Protein AF-A0A3S0SSN0-F1 (afdb_monomer)

pLDDT: mean 80.73, std 15.25, range [37.81, 98.19]

Structure (mmCIF, N/CA/C/O backbone):
data_AF-A0A3S0SSN0-F1
#
_entry.id   AF-A0A3S0SSN0-F1
#
loop_
_atom_site.group_PDB
_atom_site.id
_atom_site.type_symbol
_atom_site.label_atom_id
_atom_site.label_alt_id
_atom_site.label_comp_id
_atom_site.label_asym_id
_atom_site.label_entity_id
_atom_site.label_seq_id
_atom_site.pdbx_PDB_ins_code
_atom_site.Cartn_x
_atom_site.Cartn_y
_atom_site.Cartn_z
_atom_site.occupancy
_atom_site.B_iso_or_equiv
_atom_site.auth_seq_id
_atom_site.auth_comp_id
_atom_site.auth_asym_id
_atom_site.auth_atom_id
_atom_site.pdbx_PDB_model_num
ATOM 1 N N . MET A 1 1 ? 40.095 -37.187 -6.806 1.00 51.09 1 MET A N 1
ATOM 2 C CA . MET A 1 1 ? 39.509 -36.591 -8.030 1.00 51.09 1 MET A CA 1
ATOM 3 C C . MET A 1 1 ? 38.030 -36.932 -8.057 1.00 51.09 1 MET A C 1
ATOM 5 O O . MET A 1 1 ? 37.710 -38.086 -7.816 1.00 51.09 1 MET A O 1
ATOM 9 N N . ARG A 1 2 ? 37.141 -35.955 -8.271 1.00 49.12 2 ARG A N 1
ATOM 10 C CA . ARG A 1 2 ? 35.692 -36.219 -8.352 1.00 49.12 2 ARG A CA 1
ATOM 11 C C . ARG A 1 2 ? 35.374 -37.011 -9.617 1.00 49.12 2 ARG A C 1
ATOM 13 O O . ARG A 1 2 ? 35.984 -36.745 -10.654 1.00 49.12 2 ARG A O 1
ATOM 20 N N . SER A 1 3 ? 34.437 -37.948 -9.535 1.00 66.69 3 SER A N 1
ATOM 21 C CA . SER A 1 3 ? 33.990 -38.739 -10.685 1.00 66.69 3 SER A CA 1
ATOM 22 C C . SER A 1 3 ? 33.319 -37.858 -11.748 1.00 66.69 3 SER A C 1
ATOM 24 O O . SER A 1 3 ? 32.834 -36.764 -11.455 1.00 66.69 3 SER A O 1
ATOM 26 N N . LYS A 1 4 ? 33.254 -38.338 -12.996 1.00 54.78 4 LYS A N 1
ATOM 27 C CA . LYS A 1 4 ? 32.629 -37.614 -14.120 1.00 54.78 4 LYS A CA 1
ATOM 28 C C . LYS A 1 4 ? 31.175 -37.209 -13.815 1.00 54.78 4 LYS A C 1
ATOM 30 O O . LYS A 1 4 ? 30.765 -36.104 -14.148 1.00 54.78 4 LYS A O 1
ATOM 35 N N . TYR A 1 5 ? 30.432 -38.055 -13.099 1.00 60.38 5 TYR A N 1
ATOM 36 C CA . TYR A 1 5 ? 29.053 -37.783 -12.674 1.00 60.38 5 TYR A CA 1
ATOM 37 C C . TYR A 1 5 ? 28.964 -36.693 -11.595 1.00 60.38 5 TYR A C 1
ATOM 39 O O . TYR A 1 5 ? 28.086 -35.834 -11.636 1.00 60.38 5 TYR A O 1
ATOM 47 N N . GLU A 1 6 ? 29.899 -36.681 -10.645 1.00 57.03 6 GLU A N 1
ATOM 48 C CA . GLU A 1 6 ? 29.975 -35.637 -9.617 1.00 57.03 6 GLU A CA 1
ATOM 49 C C . GLU A 1 6 ? 30.438 -34.294 -10.182 1.00 57.03 6 GLU A C 1
ATOM 51 O O . GLU A 1 6 ? 30.035 -33.249 -9.675 1.00 57.03 6 GLU A O 1
ATOM 56 N N . GLN A 1 7 ? 31.261 -34.303 -11.234 1.00 47.00 7 GLN A N 1
ATOM 57 C CA . GLN A 1 7 ? 31.642 -33.093 -11.962 1.00 47.00 7 GLN A CA 1
ATOM 58 C C . GLN A 1 7 ? 30.443 -32.500 -12.707 1.00 47.00 7 GLN A C 1
ATOM 60 O O . GLN A 1 7 ? 30.202 -31.306 -12.571 1.00 47.00 7 GLN A O 1
ATOM 65 N N . ILE A 1 8 ? 29.643 -33.324 -13.394 1.00 53.62 8 ILE A N 1
ATOM 66 C CA . ILE A 1 8 ? 28.412 -32.887 -14.080 1.00 53.62 8 ILE A CA 1
ATOM 67 C C . ILE A 1 8 ? 27.421 -32.285 -13.079 1.00 53.62 8 ILE A C 1
ATOM 69 O O . ILE A 1 8 ? 26.986 -31.153 -13.252 1.00 53.62 8 ILE A O 1
ATOM 73 N N . LYS A 1 9 ? 27.161 -32.967 -11.958 1.00 55.94 9 LYS A N 1
ATOM 74 C CA . LYS A 1 9 ? 26.247 -32.469 -10.916 1.00 55.94 9 LYS A CA 1
ATOM 75 C C . LYS A 1 9 ? 26.764 -31.198 -10.230 1.00 55.94 9 LYS A C 1
ATOM 77 O O . LYS A 1 9 ? 25.982 -30.362 -9.781 1.00 55.94 9 LYS A O 1
ATOM 82 N N . TYR A 1 10 ? 28.086 -31.046 -10.119 1.00 51.66 10 TYR A N 1
ATOM 83 C CA . TYR A 1 10 ? 28.714 -29.823 -9.618 1.00 51.66 10 TYR A CA 1
ATOM 84 C C . TYR A 1 10 ? 28.554 -28.677 -10.624 1.00 51.66 10 TYR A C 1
ATOM 86 O O . TYR A 1 10 ? 28.157 -27.591 -10.215 1.00 51.66 10 TYR A O 1
ATOM 94 N N . ILE A 1 11 ? 28.771 -28.925 -11.918 1.00 53.22 11 ILE A N 1
ATOM 95 C CA . ILE A 1 11 ? 28.578 -27.952 -13.003 1.00 53.22 11 ILE A CA 1
ATOM 96 C C . ILE A 1 11 ? 27.105 -27.530 -13.108 1.00 53.22 11 ILE A C 1
ATOM 98 O O . ILE A 1 11 ? 26.834 -26.337 -13.110 1.00 53.22 11 ILE A O 1
ATOM 102 N N . GLU A 1 12 ? 26.144 -28.456 -13.070 1.00 52.00 12 GLU A N 1
ATOM 103 C CA . GLU A 1 12 ? 24.701 -28.150 -13.062 1.00 52.00 12 GLU A CA 1
ATOM 104 C C . GLU A 1 12 ? 24.288 -27.309 -11.843 1.00 52.00 12 GLU A C 1
ATOM 106 O O . GLU A 1 12 ? 23.517 -26.352 -11.954 1.00 52.00 12 GLU A O 1
ATOM 111 N N . LYS A 1 13 ? 24.860 -27.607 -10.668 1.00 46.56 13 LYS A N 1
ATOM 112 C CA . LYS A 1 13 ? 24.632 -26.836 -9.437 1.00 46.56 13 LYS A CA 1
ATOM 113 C C . LYS A 1 13 ? 25.155 -25.397 -9.536 1.00 46.56 13 LYS A C 1
ATOM 115 O O . LYS A 1 13 ? 24.614 -24.528 -8.852 1.00 46.56 13 LYS A O 1
ATOM 120 N N . TRP A 1 14 ? 26.179 -25.145 -10.355 1.00 44.59 14 TRP A N 1
ATOM 121 C CA . TRP A 1 14 ? 26.690 -23.803 -10.651 1.00 44.59 14 TRP A CA 1
ATOM 122 C C . TRP A 1 14 ? 25.960 -23.139 -11.827 1.00 44.59 14 TRP A C 1
ATOM 124 O O . TRP A 1 14 ? 25.679 -21.948 -11.734 1.00 44.59 14 TRP A O 1
ATOM 134 N N . ASN A 1 15 ? 25.543 -23.886 -12.854 1.00 43.69 15 ASN A N 1
ATOM 135 C CA . ASN A 1 15 ? 24.760 -23.364 -13.983 1.00 43.69 15 ASN A CA 1
ATOM 136 C C . ASN A 1 15 ? 23.396 -22.815 -13.550 1.00 43.69 15 ASN A C 1
ATOM 138 O O . ASN A 1 15 ? 22.955 -21.803 -14.082 1.00 43.69 15 ASN A O 1
ATOM 142 N N . MET A 1 16 ? 22.761 -23.388 -12.523 1.00 41.12 16 MET A N 1
ATOM 143 C CA . MET A 1 16 ? 21.536 -22.799 -11.959 1.00 41.12 16 MET A CA 1
ATOM 144 C C . MET A 1 16 ? 21.785 -21.646 -10.970 1.00 41.12 16 MET A C 1
ATOM 146 O O . MET A 1 16 ? 20.833 -21.004 -10.528 1.00 41.12 16 MET A O 1
ATOM 150 N N . LYS A 1 17 ? 23.039 -21.394 -10.567 1.00 37.81 17 LYS A N 1
ATOM 151 C CA . LYS A 1 17 ? 23.399 -20.401 -9.535 1.00 37.81 17 LYS A CA 1
ATOM 152 C C . LYS A 1 17 ? 24.222 -19.220 -10.031 1.00 37.81 17 LYS A C 1
ATOM 154 O O . LYS A 1 17 ? 24.473 -18.312 -9.235 1.00 37.81 17 LYS A O 1
ATOM 159 N N . ILE A 1 18 ? 24.591 -19.169 -11.308 1.00 39.41 18 ILE A N 1
ATOM 160 C CA . ILE A 1 18 ? 25.053 -17.917 -11.900 1.00 39.41 18 ILE A CA 1
ATOM 161 C C . ILE A 1 18 ? 23.813 -17.038 -12.072 1.00 39.41 18 ILE A C 1
ATOM 163 O O . ILE A 1 18 ? 23.126 -17.056 -13.086 1.00 39.41 18 ILE A O 1
ATOM 167 N N . ILE A 1 19 ? 23.516 -16.271 -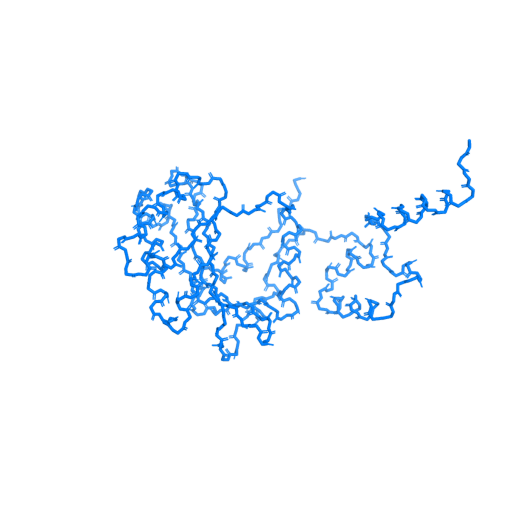11.022 1.00 40.56 19 ILE A N 1
ATOM 168 C CA . ILE A 1 19 ? 22.800 -15.009 -11.153 1.00 40.56 19 ILE A CA 1
ATOM 169 C C . ILE A 1 19 ? 23.730 -14.128 -11.966 1.00 40.56 19 ILE A C 1
ATOM 171 O O . ILE A 1 19 ? 24.740 -13.606 -11.493 1.00 40.56 19 ILE A O 1
ATOM 175 N N . ILE A 1 20 ? 23.409 -14.086 -13.240 1.00 42.94 20 ILE A N 1
ATOM 176 C CA . ILE A 1 20 ? 24.126 -13.365 -14.249 1.00 42.94 20 ILE A CA 1
ATOM 177 C C . ILE A 1 20 ? 24.064 -11.866 -13.931 1.00 42.94 20 ILE A C 1
ATOM 179 O O . ILE A 1 20 ? 22.996 -11.261 -13.947 1.00 42.94 20 ILE A O 1
ATOM 183 N N . HIS A 1 21 ? 25.217 -11.264 -13.649 1.00 38.44 21 HIS A N 1
ATOM 184 C CA . HIS A 1 21 ? 25.330 -9.815 -13.481 1.00 38.44 21 HIS A CA 1
ATOM 185 C C . HIS A 1 21 ? 25.702 -9.089 -14.792 1.00 38.44 21 HIS A C 1
ATOM 187 O O . HIS A 1 21 ? 25.691 -7.867 -14.791 1.00 38.44 21 HIS A O 1
ATOM 193 N N . TYR A 1 22 ? 25.990 -9.802 -15.901 1.00 43.16 22 TYR A N 1
ATOM 194 C CA . TYR A 1 22 ? 26.410 -9.194 -17.187 1.00 43.16 22 TYR A CA 1
ATOM 195 C C . TYR A 1 22 ? 26.115 -9.987 -18.488 1.00 43.16 22 TYR A C 1
ATOM 197 O O . TYR A 1 22 ? 26.419 -9.500 -19.571 1.00 43.16 22 TYR A O 1
ATOM 205 N N . SER A 1 23 ? 25.532 -11.186 -18.444 1.00 53.78 23 SER A N 1
ATOM 206 C CA . SER A 1 23 ? 25.041 -11.917 -19.627 1.00 53.78 23 SER A CA 1
ATOM 207 C C . SER A 1 23 ? 23.522 -11.756 -19.818 1.00 53.78 23 SER A C 1
ATOM 209 O O . SER A 1 23 ? 22.714 -11.793 -18.895 1.00 53.78 23 SER A O 1
ATOM 211 N N . SER A 1 24 ? 23.101 -11.538 -21.056 1.00 65.25 24 SER A N 1
ATOM 212 C CA . SER A 1 24 ? 21.678 -11.483 -21.387 1.00 65.25 24 SER A CA 1
ATOM 213 C C . SER A 1 24 ? 21.050 -12.875 -21.270 1.00 65.25 24 SER A C 1
ATOM 215 O O . SER A 1 24 ? 21.682 -13.863 -21.650 1.00 65.25 24 SER A O 1
ATOM 217 N N . TRP A 1 25 ? 19.781 -12.967 -20.850 1.00 73.06 25 TRP A N 1
ATOM 218 C CA . TRP A 1 25 ? 18.993 -14.203 -20.985 1.00 73.06 25 TRP A CA 1
ATOM 219 C C . TRP A 1 25 ? 18.959 -14.703 -22.439 1.00 73.06 25 TRP A C 1
ATOM 221 O O . TRP A 1 25 ? 18.812 -15.897 -22.673 1.00 73.06 25 TRP A O 1
ATOM 231 N N . ARG A 1 26 ? 19.175 -13.807 -23.413 1.00 72.38 26 ARG A N 1
ATOM 232 C CA . ARG A 1 26 ? 19.270 -14.106 -24.850 1.00 72.38 26 ARG A CA 1
ATOM 233 C C . ARG A 1 26 ? 20.472 -14.980 -25.210 1.00 72.38 26 ARG A C 1
ATOM 235 O O . ARG A 1 26 ? 20.498 -15.541 -26.296 1.00 72.38 26 ARG A O 1
ATOM 242 N N . LEU A 1 27 ? 21.456 -15.097 -24.317 1.00 74.19 27 LEU A N 1
ATOM 243 C CA . LEU A 1 27 ? 22.596 -16.003 -24.472 1.00 74.19 27 LEU A CA 1
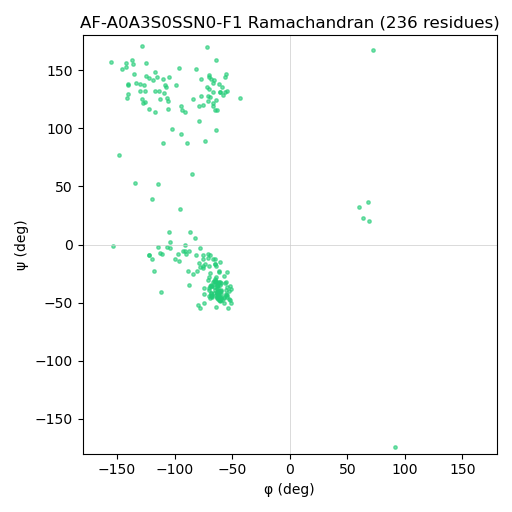ATOM 244 C C . LEU A 1 27 ? 22.308 -17.409 -23.921 1.00 74.19 27 LEU A C 1
ATOM 246 O O . LEU A 1 27 ? 23.141 -18.300 -24.068 1.00 74.19 27 LEU A O 1
ATOM 250 N N . ASN A 1 28 ? 21.154 -17.618 -23.278 1.00 77.00 28 ASN A N 1
ATOM 251 C CA . ASN A 1 28 ? 20.749 -18.914 -22.753 1.00 77.00 28 ASN A CA 1
ATOM 252 C C . ASN A 1 28 ? 19.865 -19.660 -23.767 1.00 77.00 28 ASN A C 1
ATOM 254 O O . ASN A 1 28 ? 18.649 -19.477 -23.797 1.00 77.00 28 ASN A O 1
ATOM 258 N N . TYR A 1 29 ? 20.480 -20.532 -24.568 1.00 74.81 29 TYR A N 1
ATOM 259 C CA . TYR A 1 29 ? 19.783 -21.368 -25.557 1.00 74.81 29 TYR A CA 1
ATOM 260 C C . TYR A 1 29 ? 18.934 -22.492 -24.941 1.00 74.81 29 TYR A C 1
ATOM 262 O O . TYR A 1 29 ? 18.149 -23.117 -25.646 1.00 74.81 29 TYR A O 1
ATOM 270 N N . GLU A 1 30 ? 19.079 -22.753 -23.641 1.00 82.38 30 GLU A N 1
ATOM 271 C CA . GLU A 1 30 ? 18.320 -23.779 -22.916 1.00 82.38 30 GLU A CA 1
ATOM 272 C C . GLU A 1 30 ? 17.029 -23.216 -22.298 1.00 82.38 30 GLU A C 1
ATOM 274 O O . GLU A 1 30 ? 16.279 -23.945 -21.645 1.00 82.38 30 GLU A O 1
ATOM 279 N N . LEU A 1 31 ? 16.757 -21.916 -22.469 1.00 79.25 31 LEU A N 1
ATOM 280 C CA . LEU A 1 31 ? 15.576 -21.284 -21.894 1.00 79.25 31 LEU A CA 1
ATOM 281 C C . LEU A 1 31 ? 14.298 -21.785 -22.601 1.00 79.25 31 LEU A C 1
ATOM 283 O O . LEU A 1 31 ? 14.194 -21.668 -23.824 1.00 79.25 31 LEU A O 1
ATOM 287 N N . PRO A 1 32 ? 13.291 -22.282 -21.861 1.00 84.94 32 PRO A N 1
ATOM 288 C CA . PRO A 1 32 ? 12.008 -22.666 -22.444 1.00 84.94 32 PRO A CA 1
ATOM 289 C C . PRO A 1 32 ? 11.334 -21.516 -23.213 1.00 84.94 32 PRO A C 1
ATOM 291 O O . PRO A 1 32 ? 11.395 -20.354 -22.801 1.00 84.94 32 PRO A O 1
ATOM 294 N N . GLN A 1 33 ? 10.655 -21.828 -24.323 1.00 83.06 33 GLN A N 1
ATOM 295 C CA . GLN A 1 33 ? 10.064 -20.818 -25.213 1.00 83.06 33 GLN A CA 1
ATOM 296 C C . GLN A 1 33 ? 9.000 -19.945 -24.522 1.00 83.06 33 GLN A C 1
ATOM 298 O O . GLN A 1 33 ? 8.870 -18.761 -24.828 1.00 83.06 33 GLN A O 1
ATOM 303 N N . ASP A 1 34 ? 8.252 -20.494 -23.565 1.00 82.62 34 ASP A N 1
ATOM 304 C CA . ASP A 1 34 ? 7.300 -19.740 -22.745 1.00 82.62 34 ASP A CA 1
ATOM 305 C C . ASP A 1 34 ? 8.007 -18.669 -21.901 1.00 82.62 34 ASP A C 1
ATOM 307 O O . ASP A 1 34 ? 7.532 -17.535 -21.819 1.00 82.62 34 ASP A O 1
ATOM 311 N N . LYS A 1 35 ? 9.185 -18.989 -21.351 1.00 78.88 35 LYS A N 1
ATOM 312 C CA . LYS A 1 35 ? 10.019 -18.041 -20.602 1.00 78.88 35 LYS A CA 1
ATOM 313 C C . LYS A 1 35 ? 10.628 -16.979 -21.506 1.00 78.88 35 LYS A C 1
ATOM 315 O O . LYS A 1 35 ? 10.679 -15.817 -21.110 1.00 78.88 35 LYS A O 1
ATOM 320 N N . VAL A 1 36 ? 11.023 -17.342 -22.726 1.00 80.62 36 VAL A N 1
ATOM 321 C CA . VAL A 1 36 ? 11.469 -16.377 -23.746 1.00 80.62 36 VAL A CA 1
ATOM 322 C C . VAL A 1 36 ? 10.351 -15.384 -24.072 1.00 80.62 36 VAL A C 1
ATOM 324 O O . VAL A 1 36 ? 10.567 -14.173 -24.039 1.00 80.62 36 VAL A O 1
ATOM 327 N N . ASN A 1 37 ? 9.135 -15.875 -24.317 1.00 82.44 37 ASN A N 1
ATOM 328 C CA . ASN A 1 37 ? 7.978 -15.030 -24.619 1.00 82.44 37 ASN A CA 1
ATOM 329 C C . ASN A 1 37 ? 7.615 -14.109 -23.440 1.00 82.44 37 ASN A C 1
ATOM 331 O O . ASN A 1 37 ? 7.274 -12.943 -23.647 1.00 82.44 37 ASN A O 1
ATOM 335 N N . GLU A 1 38 ? 7.718 -14.610 -22.205 1.00 78.56 38 GLU A N 1
ATOM 336 C CA . GLU A 1 38 ? 7.526 -13.819 -20.986 1.00 78.56 38 GLU A CA 1
ATOM 337 C C . GLU A 1 38 ? 8.538 -12.666 -20.900 1.00 78.56 38 GLU A C 1
ATOM 339 O O . GLU A 1 38 ? 8.139 -11.520 -20.689 1.00 78.56 38 GLU A O 1
ATOM 344 N N . GLN A 1 39 ? 9.828 -12.936 -21.133 1.00 76.44 39 GLN A N 1
ATOM 345 C CA . GLN A 1 39 ? 10.862 -11.897 -21.130 1.00 76.44 39 GLN A CA 1
ATOM 346 C C . GLN A 1 39 ? 10.628 -10.854 -22.226 1.00 76.44 39 GLN A C 1
ATOM 348 O O . GLN A 1 39 ? 10.649 -9.661 -21.937 1.00 76.44 39 GLN A O 1
ATOM 353 N N . LEU A 1 40 ? 10.333 -11.275 -23.459 1.00 82.56 40 LEU A N 1
ATOM 354 C CA . LEU A 1 40 ? 10.052 -10.357 -24.570 1.00 82.56 40 LEU A CA 1
ATOM 355 C C . LEU A 1 40 ? 8.856 -9.442 -24.282 1.00 82.56 40 LEU A C 1
ATOM 357 O O . LEU A 1 40 ? 8.900 -8.249 -24.581 1.00 82.56 40 LEU A O 1
ATOM 361 N N . ARG A 1 41 ? 7.802 -9.971 -23.653 1.00 78.81 41 ARG A N 1
ATOM 362 C CA . ARG A 1 41 ? 6.659 -9.162 -23.217 1.00 78.81 41 ARG A CA 1
ATOM 363 C C . ARG A 1 41 ? 7.063 -8.148 -22.145 1.00 78.81 41 ARG A C 1
ATOM 365 O O . ARG A 1 41 ? 6.640 -6.999 -22.215 1.00 78.81 41 ARG A O 1
ATOM 372 N N . LEU A 1 42 ? 7.872 -8.548 -21.162 1.00 71.62 42 LEU A N 1
ATOM 373 C CA . LEU A 1 42 ? 8.373 -7.634 -20.129 1.00 71.62 42 LEU A CA 1
ATOM 374 C C . LEU A 1 42 ? 9.266 -6.534 -20.718 1.00 71.62 42 LEU A C 1
ATOM 376 O O . LEU A 1 42 ? 9.202 -5.401 -20.249 1.00 71.62 42 LEU A O 1
ATOM 380 N N . GLU A 1 43 ? 10.047 -6.836 -21.760 1.00 76.56 43 GLU A N 1
ATOM 381 C CA . GLU A 1 43 ? 10.848 -5.828 -22.464 1.00 76.56 43 GLU A CA 1
ATOM 382 C C . GLU A 1 43 ? 9.978 -4.749 -23.119 1.00 76.56 43 GLU A C 1
ATOM 384 O O . GLU A 1 43 ? 10.293 -3.565 -23.024 1.00 76.56 43 GLU A O 1
ATOM 389 N N . GLN A 1 44 ? 8.869 -5.147 -23.751 1.00 76.62 44 GLN A N 1
ATOM 390 C CA . GLN A 1 44 ? 7.926 -4.211 -24.375 1.00 76.62 44 GLN A CA 1
ATOM 391 C C . GLN A 1 44 ? 7.234 -3.307 -23.351 1.00 76.62 44 GLN A C 1
ATOM 393 O O . GLN A 1 44 ? 6.916 -2.161 -23.657 1.00 76.62 44 GLN A O 1
ATOM 398 N N . LEU A 1 45 ? 6.993 -3.823 -22.145 1.00 69.75 45 LEU A N 1
ATOM 399 C CA . LEU A 1 45 ? 6.320 -3.083 -21.081 1.00 69.75 45 LEU A CA 1
ATOM 400 C C . LEU A 1 45 ? 7.254 -2.114 -20.340 1.00 69.75 45 LEU A C 1
ATOM 402 O O . LEU A 1 45 ? 6.776 -1.166 -19.724 1.00 69.75 45 LEU A O 1
ATOM 406 N N . ASP A 1 46 ? 8.568 -2.348 -20.368 1.00 70.62 46 ASP A N 1
ATOM 407 C CA . ASP A 1 46 ? 9.541 -1.544 -19.630 1.00 70.62 46 ASP A CA 1
ATOM 408 C C . ASP A 1 46 ? 10.889 -1.470 -20.353 1.00 70.62 46 ASP A C 1
ATOM 410 O O . ASP A 1 46 ? 11.861 -2.141 -19.993 1.00 70.62 46 ASP A O 1
ATOM 414 N N . ILE A 1 47 ? 10.951 -0.638 -21.392 1.00 72.50 47 ILE A N 1
ATOM 415 C CA . ILE A 1 47 ? 12.123 -0.556 -22.270 1.00 72.50 47 ILE A CA 1
ATOM 416 C C . ILE A 1 47 ? 13.406 -0.152 -21.527 1.00 72.50 47 ILE A C 1
ATOM 418 O O . ILE A 1 47 ? 14.478 -0.676 -21.813 1.00 72.50 47 ILE A O 1
ATOM 422 N N . GLU A 1 48 ? 13.320 0.712 -20.513 1.00 71.06 48 GLU A N 1
ATOM 423 C CA . GLU A 1 48 ? 14.492 1.111 -19.720 1.00 71.06 48 GLU A CA 1
ATOM 424 C C . GLU A 1 48 ? 15.014 -0.039 -18.856 1.00 71.06 48 GLU A C 1
ATOM 426 O O . GLU A 1 48 ? 16.225 -0.228 -18.720 1.00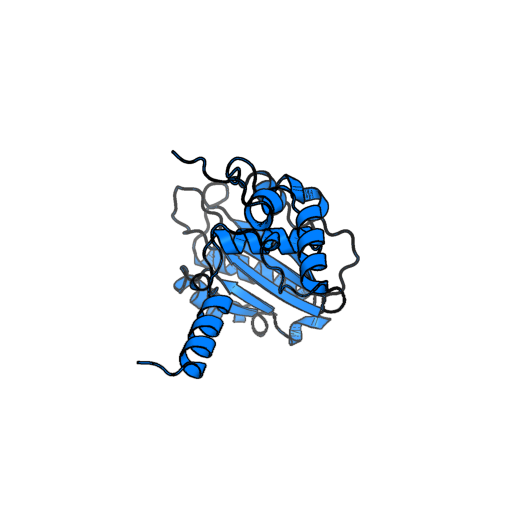 71.06 48 GLU A O 1
ATOM 431 N N . ARG A 1 49 ? 14.118 -0.877 -18.327 1.00 70.06 49 ARG A N 1
ATOM 432 C CA . ARG A 1 49 ? 14.520 -2.120 -17.666 1.00 70.06 49 ARG A CA 1
ATOM 433 C C . ARG A 1 49 ? 15.097 -3.117 -18.669 1.00 70.06 49 ARG A C 1
ATOM 435 O O . ARG A 1 49 ? 16.109 -3.745 -18.357 1.00 70.06 49 ARG A O 1
ATOM 442 N N . ALA A 1 50 ? 14.490 -3.249 -19.850 1.00 71.62 50 ALA A N 1
ATOM 443 C CA . ALA A 1 50 ? 14.963 -4.120 -20.925 1.00 71.62 50 ALA A CA 1
ATOM 444 C C . ALA A 1 50 ? 16.413 -3.801 -21.297 1.00 71.62 50 ALA A C 1
ATOM 446 O O . ALA A 1 50 ? 17.235 -4.709 -21.394 1.00 71.62 50 ALA A O 1
ATOM 447 N N . ARG A 1 51 ? 16.757 -2.511 -21.405 1.00 72.50 51 ARG A N 1
ATOM 448 C CA . ARG A 1 51 ? 18.129 -2.062 -21.679 1.00 72.50 51 ARG A CA 1
ATOM 449 C C . ARG A 1 51 ? 19.134 -2.676 -20.709 1.00 72.50 51 ARG A C 1
ATOM 451 O O . ARG A 1 51 ? 20.127 -3.234 -21.160 1.00 72.50 51 ARG A O 1
ATOM 458 N N . VAL A 1 52 ? 18.852 -2.640 -19.408 1.00 68.88 52 VAL A N 1
ATOM 459 C CA . VAL A 1 52 ? 19.772 -3.136 -18.369 1.00 68.88 52 VAL A CA 1
ATOM 460 C C . VAL A 1 52 ? 19.749 -4.653 -18.252 1.00 68.88 52 VAL A C 1
ATOM 462 O O . VAL A 1 52 ? 20.784 -5.308 -18.327 1.00 68.88 52 VAL A O 1
ATOM 465 N N . TRP A 1 53 ? 18.561 -5.215 -18.048 1.00 68.69 53 TRP A N 1
ATOM 466 C CA . TRP A 1 53 ? 18.392 -6.604 -17.622 1.00 68.69 53 TRP A CA 1
ATOM 467 C C . TRP A 1 53 ? 18.326 -7.588 -18.787 1.00 68.69 53 TRP A C 1
ATOM 469 O O . TRP A 1 53 ? 18.622 -8.769 -18.611 1.00 68.69 53 TRP A O 1
ATOM 479 N N . SER A 1 54 ? 17.955 -7.104 -19.970 1.00 69.69 54 SER A N 1
ATOM 480 C CA . SER A 1 54 ? 17.786 -7.938 -21.154 1.00 69.69 54 SER A CA 1
ATOM 481 C C . SER A 1 54 ? 18.839 -7.665 -22.217 1.00 69.69 54 SER A C 1
ATOM 483 O O . SER A 1 54 ? 19.335 -8.609 -22.818 1.00 69.69 54 SER A O 1
ATOM 485 N N . TRP A 1 55 ? 19.211 -6.412 -22.469 1.00 72.94 55 TRP A N 1
ATOM 486 C CA . TRP A 1 55 ? 20.170 -6.064 -23.525 1.00 72.94 55 TRP A CA 1
ATOM 487 C C . TRP A 1 55 ? 21.598 -5.875 -22.999 1.00 72.94 55 TRP A C 1
ATOM 489 O O . TRP A 1 55 ? 22.523 -5.763 -23.797 1.00 72.94 55 TRP A O 1
ATOM 499 N N . GLY A 1 56 ? 21.793 -5.879 -21.674 1.00 64.31 56 GLY A N 1
ATOM 500 C CA . GLY A 1 56 ? 23.110 -5.739 -21.045 1.00 64.31 56 GLY A CA 1
ATOM 501 C C . GLY A 1 56 ? 23.733 -4.350 -21.218 1.00 64.31 56 GLY A C 1
ATOM 502 O O . GLY A 1 56 ? 24.948 -4.200 -21.113 1.00 64.31 56 GLY A O 1
ATOM 503 N N . LEU A 1 57 ? 22.917 -3.335 -21.509 1.00 69.25 57 LEU A N 1
ATOM 504 C CA . LEU A 1 57 ? 23.350 -1.950 -21.648 1.00 69.25 57 LEU A CA 1
ATOM 505 C C . LEU A 1 57 ? 23.473 -1.281 -20.271 1.00 69.25 57 LEU A C 1
ATOM 507 O O . LEU A 1 57 ? 22.733 -1.624 -19.344 1.00 69.25 57 LEU A O 1
ATOM 511 N N . PRO A 1 58 ? 24.367 -0.287 -20.119 1.00 60.47 58 PRO A N 1
ATOM 512 C CA . PRO A 1 58 ? 24.420 0.510 -18.902 1.00 60.47 58 PRO A CA 1
ATOM 513 C C . PRO A 1 58 ? 23.066 1.186 -18.664 1.00 60.47 58 PRO A C 1
ATOM 515 O O . PRO A 1 58 ? 22.503 1.828 -19.552 1.00 60.47 58 PRO A O 1
ATOM 518 N N . GLY A 1 59 ? 22.534 1.015 -17.455 1.00 58.59 59 GLY A N 1
ATOM 519 C CA . GLY A 1 59 ? 21.291 1.659 -17.051 1.00 58.59 59 GLY A CA 1
ATOM 520 C C . GLY A 1 59 ? 21.487 3.145 -16.838 1.00 58.59 59 GLY A C 1
ATOM 521 O O . GLY A 1 59 ? 22.448 3.548 -16.184 1.00 58.59 59 GLY A O 1
ATOM 522 N N . ASN A 1 60 ? 20.554 3.946 -17.345 1.00 56.56 60 ASN A N 1
ATOM 523 C CA . ASN A 1 60 ? 20.477 5.342 -16.954 1.00 56.56 60 ASN A CA 1
ATOM 524 C C . ASN A 1 60 ? 19.791 5.400 -15.582 1.00 56.56 60 ASN A C 1
ATOM 526 O O . ASN A 1 60 ? 18.602 5.114 -15.465 1.00 56.56 60 ASN A O 1
ATOM 530 N N . THR A 1 61 ? 20.557 5.669 -14.526 1.00 58.00 61 THR A N 1
ATOM 531 C CA . THR A 1 61 ? 20.046 5.764 -13.148 1.00 58.00 61 THR A CA 1
ATOM 532 C C . THR A 1 61 ? 19.732 7.205 -12.761 1.00 58.00 61 THR A C 1
ATOM 534 O O . THR A 1 61 ? 19.897 7.549 -11.602 1.00 58.00 61 THR A O 1
ATOM 537 N N . SER A 1 62 ? 19.346 8.054 -13.714 1.00 59.28 62 SER A N 1
ATOM 538 C CA . SER A 1 62 ? 18.991 9.455 -13.470 1.00 59.28 62 SER A CA 1
ATOM 539 C C . SER A 1 62 ? 17.529 9.717 -13.832 1.00 59.28 62 SER A C 1
ATOM 541 O O . SER A 1 62 ? 16.960 9.077 -14.722 1.00 59.28 62 SER A O 1
ATOM 543 N N . GLY A 1 63 ? 16.908 10.654 -13.115 1.00 68.81 63 GLY A N 1
ATOM 544 C CA . GLY A 1 63 ? 15.523 11.077 -13.337 1.00 68.81 63 GLY A CA 1
ATOM 545 C C . GLY A 1 63 ? 14.464 10.314 -12.530 1.00 68.81 63 GLY A C 1
ATOM 546 O O . GLY A 1 63 ? 14.765 9.515 -11.639 1.00 68.81 63 GLY A O 1
ATOM 547 N N . SER A 1 64 ? 13.192 10.614 -12.826 1.00 75.69 64 SER A N 1
ATOM 548 C CA . SER A 1 64 ? 12.035 10.090 -12.085 1.00 75.69 64 SER A CA 1
ATOM 549 C C . SER A 1 64 ? 11.858 8.584 -12.262 1.00 75.69 64 SER A C 1
ATOM 551 O O . SER A 1 64 ? 11.863 8.062 -13.379 1.00 75.69 64 SER A O 1
ATOM 553 N N . ILE A 1 65 ? 11.674 7.891 -11.138 1.00 79.94 65 ILE A N 1
ATOM 554 C CA . ILE A 1 65 ? 11.503 6.438 -11.087 1.00 79.94 65 ILE A CA 1
ATOM 555 C C . ILE A 1 65 ? 10.107 6.051 -11.578 1.00 79.94 65 ILE A C 1
ATOM 557 O O . ILE A 1 65 ? 9.973 5.081 -12.327 1.00 79.94 65 ILE A O 1
ATOM 561 N N . PHE A 1 66 ? 9.074 6.795 -11.163 1.00 84.44 66 PHE A N 1
ATOM 562 C CA . PHE A 1 66 ? 7.682 6.390 -11.361 1.00 84.44 66 PHE A CA 1
ATOM 563 C C . PHE A 1 66 ? 6.822 7.344 -12.196 1.00 84.44 66 PHE A C 1
ATOM 565 O O . PHE A 1 66 ? 5.755 6.914 -12.633 1.00 84.44 66 PHE A O 1
ATOM 572 N N . ALA A 1 67 ? 7.265 8.575 -12.490 1.00 82.69 67 ALA A N 1
ATOM 573 C CA . ALA A 1 67 ? 6.439 9.566 -13.197 1.00 82.69 67 ALA A CA 1
ATOM 574 C C . ALA A 1 67 ? 5.851 9.042 -14.517 1.00 82.69 67 ALA A C 1
ATOM 576 O O . ALA A 1 67 ? 4.682 9.268 -14.812 1.00 82.69 67 ALA A O 1
ATOM 577 N N . ARG A 1 68 ? 6.631 8.271 -15.286 1.00 81.75 68 ARG A N 1
ATOM 578 C CA . ARG A 1 68 ? 6.183 7.693 -16.566 1.00 81.75 68 ARG A CA 1
ATOM 579 C C . ARG A 1 68 ? 5.075 6.644 -16.441 1.00 81.75 68 ARG A C 1
ATOM 581 O O . ARG A 1 68 ? 4.502 6.261 -17.454 1.00 81.75 68 ARG A O 1
ATOM 588 N N . TYR A 1 69 ? 4.797 6.155 -15.232 1.00 84.50 69 TYR A N 1
ATOM 589 C CA . TYR A 1 69 ? 3.784 5.133 -14.991 1.00 84.50 69 TYR A CA 1
ATOM 590 C C . TYR A 1 69 ? 2.510 5.680 -14.322 1.00 84.50 69 TYR A C 1
ATOM 592 O O . TYR A 1 69 ? 1.568 4.916 -14.134 1.00 84.50 69 TYR A O 1
ATOM 600 N N . ILE A 1 70 ? 2.441 6.974 -13.980 1.00 86.44 70 ILE A N 1
ATOM 601 C CA . ILE A 1 70 ? 1.327 7.562 -13.207 1.00 86.44 70 ILE A CA 1
ATOM 602 C C . ILE A 1 70 ? -0.041 7.286 -13.839 1.00 86.44 70 ILE A C 1
ATOM 604 O O . ILE A 1 70 ? -0.975 6.888 -13.136 1.00 86.44 70 ILE A O 1
ATOM 608 N N . ASP A 1 71 ? -0.145 7.431 -15.160 1.00 85.00 71 ASP A N 1
ATOM 609 C CA . ASP A 1 71 ? -1.400 7.207 -15.879 1.00 85.00 71 ASP A CA 1
ATOM 610 C C . ASP A 1 71 ? -1.797 5.728 -15.863 1.00 85.00 71 ASP A C 1
ATOM 612 O O . ASP A 1 71 ? -2.943 5.388 -15.569 1.00 85.00 71 ASP A O 1
ATOM 616 N N . ILE A 1 72 ? -0.840 4.818 -16.086 1.00 85.44 72 ILE A N 1
ATOM 617 C CA . ILE A 1 72 ? -1.119 3.375 -16.058 1.00 85.44 72 ILE A CA 1
ATOM 618 C C . ILE A 1 72 ? -1.334 2.849 -14.638 1.00 85.44 72 ILE A C 1
ATOM 620 O O . ILE A 1 72 ? -1.876 1.762 -14.470 1.00 85.44 72 ILE A O 1
ATOM 624 N N . MET A 1 73 ? -0.935 3.585 -13.606 1.00 88.88 73 MET A N 1
ATOM 625 C CA . MET A 1 73 ? -1.187 3.235 -12.211 1.00 88.88 73 MET A CA 1
ATOM 626 C C . MET A 1 73 ? -2.625 3.557 -11.779 1.00 88.88 73 MET A C 1
ATOM 628 O O . MET A 1 73 ? -3.087 2.968 -10.804 1.00 88.88 73 MET A O 1
ATOM 632 N N . GLN A 1 74 ? -3.357 4.424 -12.488 1.00 92.69 74 GLN A N 1
ATOM 633 C CA . GLN A 1 74 ? -4.747 4.746 -12.151 1.00 92.69 74 GLN A CA 1
ATOM 634 C C . GLN A 1 74 ? -5.639 3.494 -12.218 1.00 92.69 74 GLN A C 1
ATOM 636 O O . GLN A 1 74 ? -5.639 2.733 -13.192 1.00 92.69 74 GLN A O 1
ATOM 641 N N . ALA A 1 75 ? -6.432 3.292 -11.169 1.00 90.12 75 ALA A N 1
ATOM 642 C CA . ALA A 1 75 ? -7.512 2.322 -11.139 1.00 90.12 75 ALA A CA 1
ATOM 643 C C . ALA A 1 75 ? -8.703 2.854 -11.946 1.00 90.12 75 ALA A C 1
ATOM 645 O O . ALA A 1 75 ? -9.257 3.903 -11.627 1.00 90.12 75 ALA A O 1
ATOM 646 N N . THR A 1 76 ? -9.100 2.126 -12.984 1.00 79.50 76 THR A N 1
ATOM 647 C CA . THR A 1 76 ? -10.256 2.448 -13.841 1.00 79.50 76 THR A CA 1
ATOM 648 C C . THR A 1 76 ? -11.398 1.443 -13.691 1.00 79.50 76 THR A C 1
ATOM 650 O O . THR A 1 76 ? -12.471 1.635 -14.253 1.00 79.50 76 THR A O 1
ATOM 653 N N . ASP A 1 77 ? -11.155 0.355 -12.959 1.00 75.75 77 ASP A N 1
ATOM 654 C CA . ASP A 1 77 ? -12.042 -0.802 -12.866 1.00 75.75 77 ASP A CA 1
ATOM 655 C C . ASP A 1 77 ? -12.938 -0.714 -11.620 1.00 75.75 77 ASP A C 1
ATOM 657 O O . ASP A 1 77 ? -12.537 -0.171 -10.588 1.00 75.75 77 ASP A O 1
ATOM 661 N N . ILE A 1 78 ? -14.126 -1.326 -11.680 1.00 70.62 78 ILE A N 1
ATOM 662 C CA . ILE A 1 78 ? -14.933 -1.597 -10.482 1.00 70.62 78 ILE A CA 1
ATOM 663 C C . ILE A 1 78 ? -14.180 -2.622 -9.630 1.00 70.62 78 ILE A C 1
ATOM 665 O O . ILE A 1 78 ? -13.928 -3.743 -10.073 1.00 70.62 78 ILE A O 1
ATOM 669 N N . ILE A 1 79 ? -13.830 -2.250 -8.400 1.00 80.19 79 ILE A N 1
ATOM 670 C CA . ILE A 1 79 ? -12.972 -3.078 -7.553 1.00 80.19 79 ILE A CA 1
ATOM 671 C C . ILE A 1 79 ? -13.827 -3.976 -6.658 1.00 80.19 79 ILE A C 1
ATOM 673 O O . ILE A 1 79 ? -14.542 -3.487 -5.785 1.00 80.19 79 ILE A O 1
ATOM 677 N N . GLN A 1 80 ? -13.727 -5.295 -6.841 1.00 85.88 80 GLN A N 1
ATOM 678 C CA . GLN A 1 80 ? -14.322 -6.281 -5.936 1.00 85.88 80 GLN A CA 1
ATOM 679 C C . GLN A 1 80 ? -13.239 -6.866 -5.021 1.00 85.88 80 GLN A C 1
ATOM 681 O O . GLN A 1 80 ? -12.465 -7.728 -5.444 1.00 85.88 80 GLN A O 1
ATOM 686 N N . PRO A 1 81 ? -13.123 -6.384 -3.774 1.00 90.69 81 PRO A N 1
ATOM 687 C CA . PRO A 1 81 ? -12.079 -6.839 -2.878 1.00 90.69 81 PRO A CA 1
ATOM 688 C C . PRO A 1 81 ? -12.326 -8.286 -2.440 1.00 90.69 81 PRO A C 1
ATOM 690 O O . PRO A 1 81 ? -13.450 -8.711 -2.193 1.00 90.69 81 PRO A O 1
ATOM 693 N N . THR A 1 82 ? -11.239 -9.033 -2.296 1.00 93.00 82 THR A N 1
ATOM 694 C CA . THR A 1 82 ? -11.228 -10.388 -1.723 1.00 93.00 82 THR A CA 1
ATOM 695 C C . THR A 1 82 ? -10.380 -10.461 -0.461 1.00 93.00 82 THR A C 1
ATOM 697 O O . THR A 1 82 ? -10.591 -11.343 0.363 1.00 93.00 82 THR A O 1
ATOM 700 N N . LYS A 1 83 ? -9.426 -9.532 -0.299 1.00 94.06 83 LYS A N 1
ATOM 701 C CA . LYS A 1 83 ? -8.565 -9.390 0.879 1.00 94.06 83 LYS A CA 1
ATOM 702 C C . LYS A 1 83 ? -8.257 -7.923 1.150 1.00 94.06 83 LYS A C 1
ATOM 704 O O . LYS A 1 83 ? -8.163 -7.125 0.217 1.00 94.06 83 LYS A O 1
ATOM 709 N N . LEU A 1 84 ? -8.035 -7.611 2.423 1.00 95.50 84 LEU A N 1
ATOM 710 C CA . LEU A 1 84 ? -7.635 -6.291 2.905 1.00 95.50 84 LEU A CA 1
ATOM 711 C C . LEU A 1 84 ? -6.162 -6.323 3.326 1.00 95.50 84 LEU A C 1
ATOM 713 O O . LEU A 1 84 ? -5.711 -7.259 3.992 1.00 95.50 84 LEU A O 1
ATOM 717 N N . LEU A 1 85 ? -5.406 -5.304 2.934 1.00 95.75 85 LEU A N 1
ATOM 718 C CA . LEU A 1 85 ? -3.972 -5.189 3.180 1.00 95.75 85 LEU A CA 1
ATOM 719 C C . LEU A 1 85 ? -3.650 -3.771 3.663 1.00 95.75 85 LEU A C 1
ATOM 721 O O . LEU A 1 85 ? -4.277 -2.802 3.243 1.00 95.75 85 LEU A O 1
ATOM 725 N N . GLY A 1 86 ? -2.658 -3.642 4.539 1.00 96.19 86 GLY A N 1
ATOM 726 C CA . GLY A 1 86 ? -2.233 -2.350 5.067 1.00 96.19 86 GLY A CA 1
ATOM 727 C C . GLY A 1 86 ? -0.720 -2.198 5.117 1.00 96.19 86 GLY A C 1
ATOM 728 O O . GLY A 1 86 ? 0.030 -3.176 5.216 1.00 96.19 86 GLY A O 1
ATOM 729 N N . GLY A 1 87 ? -0.275 -0.951 5.079 1.00 94.94 87 GLY A N 1
ATOM 730 C CA . GLY A 1 87 ? 1.121 -0.580 5.274 1.00 94.94 87 GLY A CA 1
ATOM 731 C C . GLY A 1 87 ? 1.218 0.693 6.097 1.00 94.94 87 GLY A C 1
ATOM 732 O O . GLY A 1 87 ? 0.451 1.621 5.850 1.00 94.94 87 GLY A O 1
ATOM 733 N N . VAL A 1 88 ? 2.144 0.733 7.051 1.00 94.06 88 VAL A N 1
ATOM 734 C CA . VAL A 1 88 ? 2.443 1.899 7.885 1.00 94.06 88 VAL A CA 1
ATOM 735 C C . VAL A 1 88 ? 3.939 2.182 7.811 1.00 94.06 88 VAL A C 1
ATOM 737 O O . VAL A 1 88 ? 4.758 1.326 8.149 1.00 94.06 88 VAL A O 1
ATOM 740 N N . ASP A 1 89 ? 4.270 3.389 7.377 1.00 89.00 89 ASP A N 1
ATOM 741 C CA . ASP A 1 89 ? 5.606 3.968 7.432 1.00 89.00 89 ASP A CA 1
ATOM 742 C C . ASP A 1 89 ? 5.594 5.071 8.489 1.00 89.00 89 ASP A C 1
ATOM 744 O O . ASP A 1 89 ? 4.671 5.887 8.529 1.00 89.00 89 ASP A O 1
ATOM 748 N N . LEU A 1 90 ? 6.558 5.058 9.402 1.00 81.75 90 LEU A N 1
ATOM 749 C CA . LEU A 1 90 ? 6.544 5.953 10.555 1.00 81.75 90 LEU A CA 1
ATOM 750 C C . LEU A 1 90 ? 7.680 6.951 10.445 1.00 81.75 90 LEU A C 1
ATOM 752 O O . LEU A 1 90 ? 8.851 6.585 10.369 1.00 81.75 90 LEU A O 1
ATOM 756 N N . ALA A 1 91 ? 7.325 8.227 10.514 1.00 73.62 91 ALA A N 1
ATOM 757 C CA . ALA A 1 91 ? 8.301 9.267 10.733 1.00 73.62 91 ALA A CA 1
ATOM 758 C C . ALA A 1 91 ? 8.712 9.289 12.200 1.00 73.62 91 ALA A C 1
ATOM 760 O O . ALA A 1 91 ? 7.882 9.167 13.103 1.00 73.62 91 ALA A O 1
ATOM 761 N N . ASN A 1 92 ? 9.994 9.542 12.456 1.00 67.25 92 ASN A N 1
ATOM 762 C CA . ASN A 1 92 ? 10.389 9.972 13.786 1.00 67.25 92 ASN A CA 1
ATOM 763 C C . ASN A 1 92 ? 9.757 11.351 14.049 1.00 67.25 92 ASN A C 1
ATOM 765 O O . ASN A 1 92 ? 10.086 12.318 13.357 1.00 67.25 92 ASN A O 1
ATOM 769 N N . SER A 1 93 ? 8.853 11.437 15.031 1.00 58.94 93 SER A N 1
ATOM 770 C CA . SER A 1 93 ? 8.041 12.628 15.325 1.00 58.94 93 SER A CA 1
ATOM 771 C C . SER A 1 93 ? 8.864 13.869 15.684 1.00 58.94 93 SER A C 1
ATOM 773 O O . SER A 1 93 ? 8.321 14.973 15.682 1.00 58.94 93 SER A O 1
ATOM 775 N N . THR A 1 94 ? 10.153 13.698 15.992 1.00 58.44 94 THR A N 1
ATOM 776 C CA . THR A 1 94 ? 11.104 14.770 16.322 1.00 58.44 94 THR A CA 1
ATOM 777 C C . THR A 1 94 ? 12.086 15.098 15.194 1.00 58.44 94 THR A C 1
ATOM 779 O O . THR A 1 94 ? 12.953 15.950 15.381 1.00 58.44 94 THR A O 1
ATOM 782 N N . SER A 1 95 ? 11.996 14.446 14.026 1.00 54.53 95 SER A N 1
ATOM 783 C CA . SER A 1 95 ? 12.958 14.691 12.948 1.00 54.53 95 SER A CA 1
ATOM 784 C C . SER A 1 95 ? 12.761 16.072 12.308 1.00 54.53 95 SER A C 1
ATOM 786 O O . SER A 1 95 ? 11.696 16.332 11.742 1.00 54.53 95 SER A O 1
ATOM 788 N N . PRO A 1 96 ? 13.803 16.926 12.278 1.00 45.91 96 PRO A N 1
ATOM 789 C CA . PRO A 1 96 ? 13.758 18.218 11.594 1.00 45.91 96 PRO A CA 1
ATOM 790 C C . PRO A 1 96 ? 13.756 18.082 10.062 1.00 45.91 96 PRO A C 1
ATOM 792 O O . PRO A 1 96 ? 13.563 19.069 9.362 1.00 45.91 96 PRO A O 1
ATOM 795 N N . LYS A 1 97 ? 13.960 16.870 9.518 1.00 53.75 97 LYS A N 1
ATOM 796 C CA . LYS A 1 97 ? 14.014 16.613 8.068 1.00 53.75 97 LYS A CA 1
ATOM 797 C C . LYS A 1 97 ? 12.637 16.460 7.403 1.00 53.75 97 LYS A C 1
ATOM 799 O O . LYS A 1 97 ? 12.580 16.100 6.233 1.00 53.75 97 LYS A O 1
ATOM 804 N N . GLY A 1 98 ? 11.538 16.684 8.129 1.00 54.25 98 GLY A N 1
ATOM 805 C CA . GLY A 1 98 ? 10.186 16.603 7.564 1.00 54.25 98 GLY A CA 1
ATOM 806 C C . GLY A 1 98 ? 9.753 15.195 7.156 1.00 54.25 98 GLY A C 1
ATOM 807 O O . GLY A 1 98 ? 9.060 15.021 6.156 1.00 54.25 98 GLY A O 1
ATOM 808 N N . HIS A 1 99 ? 10.155 14.174 7.920 1.00 72.94 99 HIS A N 1
ATOM 809 C CA . HIS A 1 99 ? 9.648 12.823 7.693 1.00 72.94 99 HIS A CA 1
ATOM 810 C C . HIS A 1 99 ? 8.129 12.790 7.898 1.00 72.94 99 HIS A C 1
ATOM 812 O O . HIS A 1 99 ? 7.597 13.386 8.835 1.00 72.94 99 HIS A O 1
ATOM 818 N N . THR A 1 100 ? 7.444 12.078 7.008 1.00 84.56 100 THR A N 1
ATOM 819 C CA . THR A 1 100 ? 5.986 11.948 7.007 1.00 84.56 100 THR A CA 1
ATOM 820 C C . THR A 1 100 ? 5.604 10.563 7.509 1.00 84.56 100 THR A C 1
ATOM 822 O O . THR A 1 100 ? 6.038 9.565 6.944 1.00 84.56 100 THR A O 1
ATOM 825 N N . THR A 1 101 ? 4.792 10.496 8.560 1.00 89.38 101 THR A N 1
ATOM 826 C CA . THR A 1 101 ? 4.108 9.260 8.943 1.00 89.38 101 THR A CA 1
ATOM 827 C C . THR A 1 101 ? 3.034 8.989 7.903 1.00 89.38 101 THR A C 1
ATOM 829 O O . THR A 1 101 ? 2.218 9.863 7.625 1.00 89.38 101 THR A O 1
ATOM 832 N N . ALA A 1 102 ? 3.019 7.792 7.329 1.00 92.31 102 ALA A N 1
ATOM 833 C CA . ALA A 1 102 ? 2.082 7.409 6.290 1.00 92.31 102 ALA A CA 1
ATOM 834 C C . ALA A 1 102 ? 1.414 6.072 6.616 1.00 92.31 102 ALA A C 1
ATOM 836 O O . ALA A 1 102 ? 2.053 5.115 7.041 1.00 92.31 102 ALA A O 1
ATOM 837 N N . SER A 1 103 ? 0.112 5.981 6.373 1.00 95.56 103 SER A N 1
ATOM 838 C CA . SER A 1 103 ? -0.629 4.724 6.348 1.00 95.56 103 SER A CA 1
ATOM 839 C C . SER A 1 103 ? -1.310 4.553 5.003 1.00 95.56 103 SER A C 1
ATOM 841 O O . SER A 1 103 ? -1.779 5.508 4.389 1.00 95.56 103 SER A O 1
ATOM 843 N N . SER A 1 104 ? -1.349 3.318 4.522 1.00 96.69 104 SER A N 1
ATOM 844 C CA . SER A 1 104 ? -1.936 2.970 3.235 1.00 96.69 104 SER A CA 1
ATOM 845 C C . SER A 1 104 ? -2.902 1.814 3.402 1.00 96.69 104 SER A C 1
ATOM 847 O O . SER A 1 104 ? -2.568 0.806 4.026 1.00 96.69 104 SER A O 1
ATOM 849 N N . PHE A 1 105 ? -4.093 1.968 2.831 1.00 97.12 105 PHE A N 1
ATOM 850 C CA . PHE A 1 105 ? -5.106 0.929 2.794 1.00 97.12 105 PHE A CA 1
ATOM 851 C C . PHE A 1 105 ? -5.201 0.374 1.382 1.00 97.12 105 PHE A C 1
ATOM 853 O O . PHE A 1 105 ? -5.384 1.112 0.407 1.00 97.12 105 PHE A O 1
ATOM 860 N N . TRP A 1 106 ? -5.071 -0.940 1.291 1.00 96.19 106 TRP A N 1
ATOM 861 C CA . TRP A 1 106 ? -5.035 -1.669 0.044 1.00 96.19 106 TRP A CA 1
ATOM 862 C C . TRP A 1 106 ? -6.108 -2.743 0.036 1.00 96.19 106 TRP A C 1
ATOM 864 O O . TRP A 1 106 ? -6.374 -3.401 1.043 1.00 96.19 106 TRP A O 1
ATOM 874 N N . ILE A 1 107 ? -6.672 -2.969 -1.139 1.00 94.56 107 ILE A N 1
ATOM 875 C CA . ILE A 1 107 ? -7.542 -4.105 -1.397 1.00 94.56 107 ILE A CA 1
ATOM 876 C C . ILE A 1 107 ? -6.944 -4.976 -2.485 1.00 94.56 107 ILE A C 1
ATOM 878 O O . ILE A 1 107 ? -6.348 -4.482 -3.438 1.00 94.56 107 ILE A O 1
ATOM 882 N N . TYR A 1 108 ? -7.083 -6.285 -2.327 1.00 94.00 108 TYR A N 1
ATOM 883 C CA . TYR A 1 108 ? -6.621 -7.261 -3.300 1.00 94.00 108 TYR A CA 1
ATOM 884 C C . TYR A 1 108 ? -7.802 -8.045 -3.847 1.00 94.00 108 TYR A C 1
ATOM 886 O O . TYR A 1 108 ? -8.623 -8.551 -3.077 1.00 94.00 108 TYR A O 1
ATOM 894 N N . ASN A 1 109 ? -7.864 -8.175 -5.165 1.00 92.38 1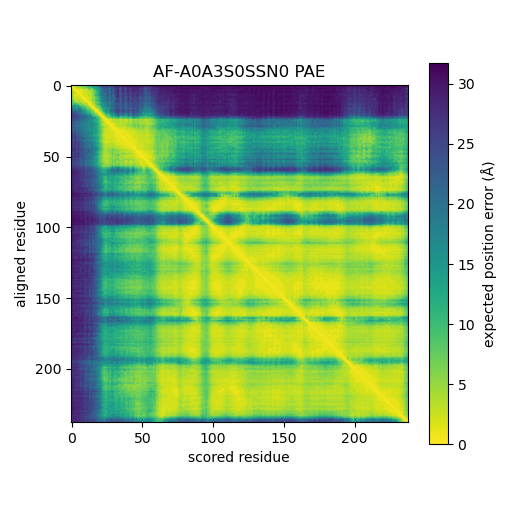09 ASN A N 1
ATOM 895 C CA . ASN A 1 109 ? -8.829 -9.007 -5.859 1.00 92.38 109 ASN A CA 1
ATOM 896 C C . ASN A 1 109 ? -8.116 -10.269 -6.374 1.00 92.38 109 ASN A C 1
ATOM 898 O O . ASN A 1 109 ? -7.184 -10.204 -7.170 1.00 92.38 109 ASN A O 1
ATOM 902 N N . SER A 1 110 ? -8.518 -11.441 -5.880 1.00 90.69 110 SER A N 1
ATOM 903 C CA . SER A 1 110 ? -7.906 -12.715 -6.265 1.00 90.69 110 SER A CA 1
ATOM 904 C C . SER A 1 110 ? -8.320 -13.191 -7.657 1.00 90.69 110 SER A C 1
ATOM 906 O O . SER A 1 110 ? -7.616 -14.027 -8.226 1.00 90.69 110 SER A O 1
ATOM 908 N N . PHE A 1 111 ? -9.419 -12.669 -8.213 1.00 88.56 111 PHE A N 1
ATOM 909 C CA . PHE A 1 111 ? -9.911 -13.046 -9.53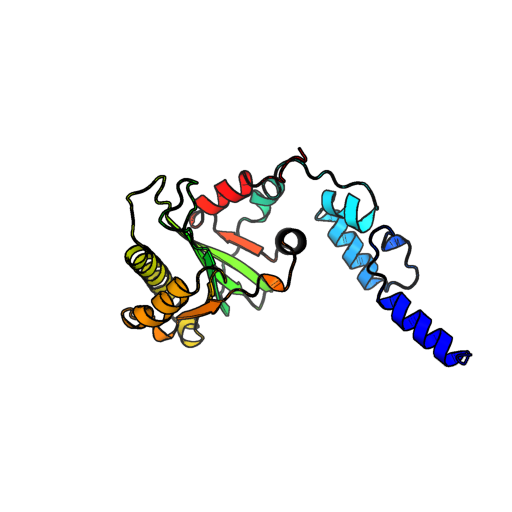7 1.00 88.56 111 PHE A CA 1
ATOM 910 C C . PHE A 1 111 ? -9.056 -12.433 -10.649 1.00 88.56 111 PHE A C 1
ATOM 912 O O . PHE A 1 111 ? -8.573 -13.154 -11.520 1.00 88.56 111 PHE A O 1
ATOM 919 N N . ASP A 1 112 ? -8.810 -11.123 -10.595 1.00 87.19 112 ASP A N 1
ATOM 920 C CA . ASP A 1 112 ? -7.936 -10.421 -11.549 1.00 87.19 112 ASP A CA 1
ATOM 921 C C . ASP A 1 112 ? -6.462 -10.374 -11.103 1.00 87.19 112 ASP A C 1
ATOM 923 O O . ASP A 1 112 ? -5.587 -9.998 -11.885 1.00 87.19 112 ASP A O 1
ATOM 927 N N . LYS A 1 113 ? -6.184 -10.804 -9.865 1.00 90.38 113 LYS A N 1
ATOM 928 C CA . LYS A 1 113 ? -4.868 -10.807 -9.213 1.00 90.38 113 LYS A CA 1
ATOM 929 C C . LYS A 1 113 ? -4.256 -9.410 -9.080 1.00 90.38 113 LYS A C 1
ATOM 931 O O . LYS A 1 113 ? -3.029 -9.285 -9.097 1.00 90.38 113 LYS A O 1
ATOM 936 N N . LYS A 1 114 ? -5.084 -8.378 -8.906 1.00 92.94 114 LYS A N 1
ATOM 937 C CA . LYS A 1 114 ? -4.652 -6.985 -8.758 1.00 92.94 114 LYS A CA 1
ATOM 938 C C . LYS A 1 114 ? -4.747 -6.502 -7.313 1.00 92.94 114 LYS A C 1
ATOM 940 O O . LYS A 1 114 ? -5.661 -6.856 -6.566 1.00 92.94 114 LYS A O 1
ATOM 945 N N . ALA A 1 115 ? -3.797 -5.660 -6.925 1.00 94.56 115 ALA A N 1
ATOM 946 C CA . ALA A 1 115 ? -3.821 -4.898 -5.684 1.00 94.56 115 ALA A CA 1
ATOM 947 C C . ALA A 1 115 ? -4.077 -3.416 -5.979 1.00 94.56 115 ALA A C 1
ATOM 949 O O . ALA A 1 115 ? -3.483 -2.841 -6.889 1.00 94.56 115 ALA A O 1
ATOM 950 N N . TYR A 1 116 ? -4.934 -2.798 -5.173 1.00 94.81 116 TYR A N 1
ATOM 951 C CA . TYR A 1 116 ? -5.379 -1.421 -5.337 1.00 94.81 116 TYR A CA 1
ATOM 952 C C . TYR A 1 116 ? -5.133 -0.644 -4.054 1.00 94.81 116 TYR A C 1
ATOM 954 O O . TYR A 1 116 ? -5.662 -1.025 -3.009 1.00 94.81 116 TYR A O 1
ATOM 962 N N . LYS A 1 117 ? -4.380 0.454 -4.114 1.00 95.81 117 LYS A N 1
ATOM 963 C CA . LYS A 1 117 ? -4.341 1.428 -3.022 1.00 95.81 117 LYS A CA 1
ATOM 964 C C . LYS A 1 117 ? -5.583 2.296 -3.125 1.00 95.81 117 LYS A C 1
ATOM 966 O O . LYS A 1 117 ? -5.790 2.952 -4.144 1.00 95.81 117 LYS A O 1
ATOM 971 N N . VAL A 1 118 ? -6.413 2.275 -2.091 1.00 94.94 118 VAL A N 1
ATOM 972 C CA . VAL A 1 118 ? -7.744 2.904 -2.125 1.00 94.94 118 VAL A CA 1
ATOM 973 C C . VAL A 1 118 ? -7.954 3.951 -1.047 1.00 94.94 118 VAL A C 1
ATOM 975 O O . VAL A 1 118 ? -8.949 4.666 -1.092 1.00 94.94 118 VAL A O 1
ATOM 978 N N . ALA A 1 119 ? -7.036 4.062 -0.093 1.00 95.88 119 ALA A N 1
ATOM 979 C CA . ALA A 1 119 ? -7.003 5.179 0.834 1.00 95.88 119 ALA A CA 1
ATOM 980 C C . ALA A 1 119 ? -5.592 5.374 1.383 1.00 95.88 119 ALA A C 1
ATOM 982 O O . ALA A 1 119 ? -4.774 4.444 1.437 1.00 95.88 119 ALA A O 1
ATOM 983 N N . GLU A 1 120 ? -5.330 6.588 1.843 1.00 96.75 120 GLU A N 1
ATOM 984 C CA . GLU A 1 120 ? -4.116 6.911 2.568 1.00 96.75 120 GLU A CA 1
ATOM 985 C C . GLU A 1 120 ? -4.364 7.902 3.692 1.00 96.75 120 GLU A C 1
ATOM 987 O O . GLU A 1 120 ? -5.314 8.680 3.674 1.00 96.75 120 GLU A O 1
ATOM 992 N N . TYR A 1 121 ? -3.466 7.849 4.662 1.00 96.06 121 TYR A N 1
ATOM 993 C CA . TYR A 1 121 ? -3.307 8.839 5.705 1.00 96.06 121 TYR A CA 1
ATOM 994 C C . TYR A 1 121 ? -1.849 9.281 5.700 1.00 96.06 121 TYR A C 1
ATOM 996 O O . TYR A 1 121 ? -0.955 8.442 5.586 1.00 96.06 121 TYR A O 1
ATOM 1004 N N . THR A 1 122 ? -1.609 10.580 5.832 1.00 93.62 122 THR A N 1
ATOM 1005 C CA . THR A 1 122 ? -0.263 11.146 5.920 1.00 93.62 122 THR A CA 1
ATOM 1006 C C . THR A 1 122 ? -0.234 12.268 6.941 1.00 93.62 122 THR A C 1
ATOM 1008 O O . THR A 1 122 ? -1.133 13.110 6.953 1.00 93.62 122 THR A O 1
ATOM 1011 N N . HIS A 1 123 ? 0.819 12.309 7.751 1.00 90.75 123 HIS A N 1
ATOM 1012 C CA . HIS A 1 123 ? 1.057 13.377 8.711 1.00 90.75 123 HIS A CA 1
ATOM 1013 C C . HIS A 1 123 ? 2.535 13.734 8.798 1.00 90.75 123 HIS A C 1
ATOM 1015 O O . HIS A 1 123 ? 3.376 12.873 9.057 1.00 90.75 123 HIS A O 1
ATOM 1021 N N . SER A 1 124 ? 2.850 15.011 8.619 1.00 87.94 124 SER A N 1
ATOM 1022 C CA . SER A 1 124 ? 4.196 15.562 8.755 1.00 87.94 124 SER A CA 1
ATOM 1023 C C . SER A 1 124 ? 4.206 16.672 9.797 1.00 87.94 124 SER A C 1
ATOM 1025 O O . SER A 1 124 ? 3.614 17.731 9.598 1.00 87.94 124 SER A O 1
ATOM 1027 N N . ASN A 1 125 ? 4.951 16.472 10.886 1.00 86.50 125 ASN A N 1
ATOM 1028 C CA . ASN A 1 125 ? 5.147 17.501 11.916 1.00 86.50 125 ASN A CA 1
ATOM 1029 C C . ASN A 1 125 ? 5.913 18.737 11.404 1.00 86.50 125 ASN A C 1
ATOM 1031 O O . ASN A 1 125 ? 5.955 19.743 12.103 1.00 86.50 125 ASN A O 1
ATOM 1035 N N . ALA A 1 126 ? 6.530 18.677 10.217 1.00 83.25 126 ALA A N 1
ATOM 1036 C CA . ALA A 1 126 ? 7.215 19.828 9.626 1.00 83.25 126 ALA A CA 1
ATOM 1037 C C . ALA A 1 126 ? 6.273 20.770 8.866 1.00 83.25 126 ALA A C 1
ATOM 1039 O O . ALA A 1 126 ? 6.583 21.947 8.714 1.00 83.25 126 ALA A O 1
ATOM 1040 N N . THR A 1 127 ? 5.143 20.263 8.368 1.00 83.69 127 THR A N 1
ATOM 1041 C CA . THR A 1 127 ? 4.216 21.031 7.518 1.00 83.69 127 THR A CA 1
ATOM 1042 C C . THR A 1 127 ? 2.800 21.107 8.083 1.00 83.69 127 THR A C 1
ATOM 1044 O O . THR A 1 127 ? 1.968 21.831 7.546 1.00 83.69 127 THR A O 1
ATOM 1047 N N . GLN A 1 128 ? 2.500 20.356 9.142 1.00 87.50 128 GLN A N 1
ATOM 1048 C CA . GLN A 1 128 ? 1.194 20.295 9.798 1.00 87.50 128 GLN A CA 1
ATOM 1049 C C . GLN A 1 128 ? 1.342 20.525 11.306 1.00 87.50 128 GLN A C 1
ATOM 1051 O O . GLN A 1 128 ? 2.451 20.553 11.839 1.00 87.50 128 GLN A O 1
ATOM 1056 N N . GLN A 1 129 ? 0.210 20.683 12.002 1.00 89.38 129 GLN A N 1
ATOM 1057 C CA . GLN A 1 129 ? 0.194 20.828 13.457 1.00 89.38 129 GLN A CA 1
ATOM 1058 C C . GLN A 1 129 ? 0.933 19.663 14.118 1.00 89.38 129 GLN A C 1
ATOM 1060 O O . GLN A 1 129 ? 0.699 18.500 13.788 1.00 89.38 129 GLN A O 1
ATOM 1065 N N . PHE A 1 130 ? 1.819 19.986 15.056 1.00 88.75 130 PHE A N 1
ATOM 1066 C CA . PHE A 1 130 ? 2.601 18.984 15.759 1.00 88.75 130 PHE A CA 1
ATOM 1067 C C . PHE A 1 130 ? 1.695 17.955 16.443 1.00 88.75 130 PHE A C 1
ATOM 1069 O O . PHE A 1 130 ? 0.771 18.324 17.167 1.00 88.75 130 PHE A O 1
ATOM 1076 N N . LYS A 1 131 ? 2.010 16.674 16.236 1.00 88.38 131 LYS A N 1
ATOM 1077 C CA . LYS A 1 131 ? 1.405 15.539 16.930 1.00 88.38 131 LYS A CA 1
ATOM 1078 C C . LYS A 1 131 ? 2.478 14.667 17.560 1.00 88.38 131 LYS A C 1
ATOM 1080 O O . LYS A 1 131 ? 3.454 14.284 16.895 1.00 88.38 131 LYS A O 1
ATOM 1085 N N . GLY A 1 132 ? 2.276 14.329 18.828 1.00 87.00 132 GLY A N 1
ATOM 1086 C CA . GLY A 1 132 ? 3.109 13.384 19.560 1.00 87.00 132 GLY A CA 1
ATOM 1087 C C . GLY A 1 132 ? 2.902 11.933 19.097 1.00 87.00 132 GLY A C 1
ATOM 1088 O O . GLY A 1 132 ? 1.955 11.636 18.365 1.00 87.00 132 GLY A O 1
ATOM 1089 N N . PRO A 1 133 ? 3.750 10.990 19.548 1.00 85.94 133 PRO A N 1
ATOM 1090 C CA . PRO A 1 133 ? 3.670 9.589 19.127 1.00 85.94 133 PRO A CA 1
ATOM 1091 C C . PRO A 1 133 ? 2.302 8.935 19.368 1.00 85.94 133 PRO A C 1
ATOM 1093 O O . PRO A 1 133 ? 1.786 8.249 18.491 1.00 85.94 133 PRO A O 1
ATOM 1096 N N . LEU A 1 134 ? 1.684 9.172 20.532 1.00 89.25 134 LEU A N 1
ATOM 1097 C CA . LEU A 1 134 ? 0.381 8.586 20.868 1.00 89.25 134 LEU A CA 1
ATOM 1098 C C . LEU A 1 134 ? -0.758 9.158 20.010 1.00 89.25 134 LEU A C 1
ATOM 1100 O O . LEU A 1 134 ? -1.681 8.431 19.657 1.00 89.25 134 LEU A O 1
ATOM 1104 N N . GLU A 1 135 ? -0.701 10.443 19.666 1.00 91.50 135 GLU A N 1
ATOM 1105 C CA . GLU A 1 135 ? -1.697 11.079 18.796 1.00 91.50 135 GLU A CA 1
ATOM 1106 C C . GLU A 1 135 ? -1.612 10.514 17.379 1.00 91.50 135 GLU A C 1
ATOM 1108 O O . GLU A 1 135 ? -2.627 10.101 16.830 1.00 91.50 135 GLU A O 1
ATOM 1113 N N . GLN A 1 136 ? -0.397 10.364 16.839 1.00 90.50 136 GLN A N 1
ATOM 1114 C CA . GLN A 1 136 ? -0.208 9.720 15.538 1.00 90.50 136 GLN A CA 1
ATOM 1115 C C . GLN A 1 136 ? -0.679 8.257 15.542 1.00 90.50 136 GLN A C 1
ATOM 1117 O O . GLN A 1 136 ? -1.269 7.806 14.564 1.00 90.50 136 GLN A O 1
ATOM 1122 N N . VAL A 1 137 ? -0.477 7.513 16.639 1.00 93.31 137 VAL A N 1
ATOM 1123 C CA . VAL A 1 137 ? -1.036 6.156 16.804 1.00 93.31 137 VAL A CA 1
ATOM 1124 C C . VAL A 1 137 ? -2.563 6.178 16.733 1.00 93.31 137 VAL A C 1
ATOM 1126 O O . VAL A 1 137 ? -3.144 5.360 16.021 1.00 93.31 137 VAL A O 1
ATOM 1129 N N . LYS A 1 138 ? -3.216 7.117 17.426 1.00 95.88 138 LYS A N 1
ATOM 1130 C CA . LYS A 1 138 ? -4.679 7.262 17.397 1.00 95.88 138 LYS A CA 1
ATOM 1131 C C . LYS A 1 138 ? -5.192 7.596 15.999 1.00 95.88 138 LYS A C 1
ATOM 1133 O O . LYS A 1 138 ? -6.145 6.961 15.561 1.00 95.88 138 LYS A O 1
ATOM 1138 N N . ASP A 1 139 ? -4.532 8.504 15.282 1.00 95.81 139 ASP A N 1
ATOM 1139 C CA . ASP A 1 139 ? -4.910 8.841 13.906 1.00 95.81 139 ASP A CA 1
ATOM 1140 C C . ASP A 1 139 ? -4.812 7.622 12.974 1.00 95.81 139 ASP A C 1
ATOM 1142 O O . ASP A 1 139 ? -5.696 7.384 12.154 1.00 95.81 139 ASP A O 1
ATOM 1146 N N . ILE A 1 140 ? -3.747 6.820 13.105 1.00 96.56 140 ILE A N 1
ATOM 1147 C CA . ILE A 1 140 ? -3.557 5.601 12.305 1.00 96.56 140 ILE A CA 1
ATOM 1148 C C . ILE A 1 140 ? -4.669 4.587 12.598 1.00 96.56 140 ILE A C 1
ATOM 1150 O O . ILE A 1 140 ? -5.230 3.995 11.674 1.00 96.56 140 ILE A O 1
ATOM 1154 N N . LEU A 1 141 ? -5.003 4.379 13.873 1.00 97.94 141 LEU A N 1
ATOM 1155 C CA . LEU A 1 141 ? -6.070 3.459 14.275 1.00 97.94 141 LEU A CA 1
ATOM 1156 C C . LEU A 1 141 ? -7.445 3.944 13.814 1.00 97.94 141 LEU A C 1
ATOM 1158 O O . LEU A 1 141 ? -8.227 3.145 13.300 1.00 97.94 141 LEU A O 1
ATOM 1162 N N . GLU A 1 142 ? -7.718 5.242 13.928 1.00 98.19 142 GLU A N 1
ATOM 1163 C CA . GLU A 1 142 ? -8.945 5.857 13.431 1.00 98.19 142 GLU A CA 1
ATOM 1164 C C . GLU A 1 142 ? -9.059 5.726 11.910 1.00 98.19 142 GLU A C 1
ATOM 1166 O O . GLU A 1 142 ? -10.104 5.312 11.403 1.00 98.19 142 GLU A O 1
ATOM 1171 N N . PHE A 1 143 ? -7.967 5.971 11.180 1.00 98.06 143 PHE A N 1
ATOM 1172 C CA . PHE A 1 143 ? -7.893 5.744 9.741 1.00 98.06 143 PHE A CA 1
ATOM 1173 C C . PHE A 1 143 ? -8.294 4.308 9.382 1.00 98.06 143 PHE A C 1
ATOM 1175 O O . PHE A 1 143 ? -9.222 4.116 8.593 1.00 98.06 143 PHE A O 1
ATOM 1182 N N . TYR A 1 144 ? -7.657 3.294 9.980 1.00 97.94 144 TYR A N 1
ATOM 1183 C CA . TYR A 1 144 ? -7.997 1.896 9.693 1.00 97.94 144 TYR A CA 1
ATOM 1184 C C . TYR A 1 144 ? -9.420 1.542 10.130 1.00 97.94 144 TYR A C 1
ATOM 1186 O O . TYR A 1 144 ? -10.110 0.837 9.398 1.00 97.94 144 TYR A O 1
ATOM 1194 N N . ASN A 1 145 ? -9.893 2.047 11.271 1.00 96.94 145 ASN A N 1
ATOM 1195 C CA . ASN A 1 145 ? -11.258 1.814 11.741 1.00 96.94 145 ASN A CA 1
ATOM 1196 C C . ASN A 1 145 ? -12.290 2.348 10.733 1.00 96.94 145 ASN A C 1
ATOM 1198 O O . ASN A 1 145 ? -13.220 1.637 10.351 1.00 96.94 145 ASN A O 1
ATOM 1202 N N . ASN A 1 146 ? -12.076 3.562 10.226 1.00 96.25 146 ASN A N 1
ATOM 1203 C CA . ASN A 1 146 ? -12.956 4.195 9.246 1.00 96.25 146 ASN A CA 1
ATOM 1204 C C . ASN A 1 146 ? -12.921 3.488 7.884 1.00 96.25 146 ASN A C 1
ATOM 1206 O O . ASN A 1 146 ? -13.955 3.380 7.221 1.00 96.25 146 ASN A O 1
ATOM 1210 N N . GLN A 1 147 ? -11.761 2.973 7.461 1.00 95.25 147 GLN A N 1
ATOM 1211 C CA . GLN A 1 147 ? -11.680 2.176 6.234 1.00 95.25 147 GLN A CA 1
ATOM 1212 C C . GLN A 1 147 ? -12.371 0.821 6.393 1.00 95.25 147 GLN A C 1
ATOM 1214 O O . GLN A 1 147 ? -13.159 0.441 5.534 1.00 95.25 147 GLN A O 1
ATOM 1219 N N . LEU A 1 148 ? -12.142 0.103 7.496 1.00 94.94 148 LEU A N 1
ATOM 1220 C CA . LEU A 1 148 ? -12.754 -1.209 7.727 1.00 94.94 148 LEU A CA 1
ATOM 1221 C C . LEU A 1 148 ? -14.288 -1.151 7.757 1.00 94.94 148 LEU A C 1
ATOM 1223 O O . LEU A 1 148 ? -14.931 -2.078 7.266 1.00 94.94 148 LEU A O 1
ATOM 1227 N N . ASN A 1 149 ? -14.868 -0.042 8.225 1.00 93.44 149 ASN A N 1
ATOM 1228 C CA . ASN A 1 149 ? -16.314 0.188 8.177 1.00 93.44 149 ASN A CA 1
ATOM 1229 C C . ASN A 1 149 ? -16.900 0.083 6.753 1.00 93.44 149 ASN A C 1
ATOM 1231 O O . ASN A 1 149 ? -18.026 -0.369 6.573 1.00 93.44 149 ASN A O 1
ATOM 1235 N N . GLN A 1 150 ? -16.131 0.467 5.729 1.00 90.75 150 GLN A N 1
ATOM 1236 C CA . GLN A 1 150 ? -16.560 0.424 4.324 1.00 90.75 150 GLN A CA 1
ATOM 1237 C C . GLN A 1 150 ? -16.487 -0.989 3.718 1.00 90.75 150 GLN A C 1
ATOM 1239 O O . GLN A 1 150 ? -17.086 -1.242 2.676 1.00 90.75 150 GLN A O 1
ATOM 1244 N N . TYR A 1 151 ? -15.776 -1.920 4.363 1.00 89.75 151 TYR A N 1
ATOM 1245 C CA . TYR A 1 151 ? -15.517 -3.275 3.860 1.00 89.75 151 TYR A CA 1
ATOM 1246 C C . TYR A 1 151 ? -16.069 -4.355 4.798 1.00 89.75 151 TYR A C 1
ATOM 1248 O O . TYR A 1 151 ? -15.451 -5.405 4.983 1.00 89.75 151 TYR A O 1
ATOM 1256 N N . PHE A 1 152 ? -17.251 -4.113 5.372 1.00 82.38 152 PHE A N 1
ATOM 1257 C CA . PHE A 1 152 ? -17.870 -4.979 6.381 1.00 82.38 152 PHE A CA 1
ATOM 1258 C C . PHE A 1 152 ? -17.943 -6.459 5.961 1.00 82.38 152 PHE A C 1
ATOM 1260 O O . PHE A 1 152 ? -17.649 -7.344 6.758 1.00 82.38 152 PHE A O 1
ATOM 1267 N N . ASN A 1 153 ? -18.216 -6.741 4.682 1.00 85.50 153 ASN A N 1
ATOM 1268 C CA . ASN A 1 153 ? -18.299 -8.110 4.151 1.00 85.50 153 ASN A CA 1
ATOM 1269 C C . ASN A 1 153 ? -16.975 -8.896 4.213 1.00 85.50 153 ASN A C 1
ATOM 1271 O O . ASN A 1 153 ? -16.985 -10.121 4.121 1.00 85.50 153 ASN A O 1
ATOM 1275 N N . LEU A 1 154 ? -15.833 -8.218 4.356 1.00 87.38 154 LEU A N 1
ATOM 1276 C CA . LEU A 1 154 ? -14.506 -8.841 4.416 1.00 87.38 154 LEU A CA 1
ATOM 1277 C C . LEU A 1 154 ? -13.858 -8.745 5.795 1.00 87.38 154 LEU A C 1
ATOM 1279 O O . LEU A 1 154 ? -12.818 -9.360 6.023 1.00 87.38 154 LEU A O 1
ATOM 1283 N N . ILE A 1 155 ? -14.449 -7.989 6.719 1.00 86.56 155 ILE A N 1
ATOM 1284 C CA . ILE A 1 155 ? -13.780 -7.603 7.961 1.00 86.56 155 ILE A CA 1
ATOM 1285 C C . ILE A 1 155 ? -13.449 -8.791 8.865 1.00 86.56 155 ILE A C 1
ATOM 1287 O O . ILE A 1 155 ? -12.410 -8.785 9.520 1.00 86.56 155 ILE A O 1
ATOM 1291 N N . GLN A 1 156 ? -14.280 -9.839 8.847 1.00 85.88 156 GLN A N 1
ATOM 1292 C CA . GLN A 1 156 ? -14.057 -11.055 9.634 1.00 85.88 156 GLN A CA 1
ATOM 1293 C C . GLN A 1 156 ? -12.757 -11.778 9.258 1.00 85.88 156 GLN A C 1
ATOM 1295 O O . GLN A 1 156 ? -12.209 -12.507 10.078 1.00 85.88 156 GLN A O 1
ATOM 1300 N N . GLN A 1 157 ? -12.235 -11.560 8.046 1.00 89.69 157 GLN A N 1
ATOM 1301 C CA . GLN A 1 157 ? -10.941 -12.104 7.622 1.00 89.69 157 GLN A CA 1
ATOM 1302 C C . GLN A 1 157 ? -9.753 -11.356 8.247 1.00 89.69 157 GLN A C 1
ATOM 1304 O O . GLN A 1 157 ? -8.616 -11.824 8.164 1.00 89.69 157 GLN A O 1
ATOM 1309 N N . GLY A 1 158 ? -10.007 -10.199 8.859 1.00 92.19 158 GLY A N 1
ATOM 1310 C CA . GLY A 1 158 ? -8.988 -9.298 9.365 1.00 92.19 158 GLY A CA 1
ATOM 1311 C C . GLY A 1 158 ? -8.237 -8.557 8.259 1.00 92.19 158 GLY A C 1
ATOM 1312 O O . GLY A 1 158 ? -8.301 -8.880 7.071 1.00 92.19 158 GLY A O 1
ATOM 1313 N N . ILE A 1 159 ? -7.483 -7.544 8.670 1.00 96.50 159 ILE A N 1
ATOM 1314 C CA . ILE A 1 159 ? -6.515 -6.844 7.830 1.00 96.50 159 ILE A CA 1
ATOM 1315 C C . ILE A 1 159 ? -5.108 -7.116 8.347 1.00 96.50 159 ILE A C 1
ATOM 1317 O O . ILE A 1 159 ? -4.818 -6.979 9.537 1.00 96.50 159 ILE A O 1
ATOM 1321 N N . SER A 1 160 ? -4.206 -7.478 7.435 1.00 94.12 160 SER A N 1
ATOM 1322 C CA . SER A 1 160 ? -2.787 -7.605 7.757 1.00 94.12 160 SER A CA 1
ATOM 1323 C C . SER A 1 160 ? -2.052 -6.316 7.414 1.00 94.12 160 SER A C 1
ATOM 1325 O O . SER A 1 160 ? -2.025 -5.910 6.252 1.00 94.12 160 SER A O 1
ATOM 1327 N N . ILE A 1 161 ? -1.451 -5.689 8.425 1.00 96.38 161 ILE A N 1
ATOM 1328 C CA . ILE A 1 161 ? -0.841 -4.365 8.320 1.00 96.38 161 ILE A CA 1
ATOM 1329 C C . ILE A 1 161 ? 0.657 -4.482 8.598 1.00 96.38 161 ILE A C 1
ATOM 1331 O O . ILE A 1 161 ? 1.063 -4.808 9.713 1.00 96.38 161 ILE A O 1
ATOM 1335 N N . ASN A 1 162 ? 1.483 -4.225 7.584 1.00 93.94 162 ASN A N 1
ATOM 1336 C CA . ASN A 1 162 ? 2.936 -4.206 7.744 1.00 93.94 162 ASN A CA 1
ATOM 1337 C C . ASN A 1 162 ? 3.384 -2.839 8.267 1.00 93.94 162 ASN A C 1
ATOM 1339 O O . ASN A 1 162 ? 3.094 -1.826 7.640 1.00 93.94 162 ASN A O 1
ATOM 1343 N N . VAL A 1 163 ? 4.113 -2.817 9.375 1.00 91.56 163 VAL A N 1
ATOM 1344 C CA . VAL A 1 163 ? 4.659 -1.605 10.000 1.00 91.56 163 VAL A CA 1
ATOM 1345 C C . VAL A 1 163 ? 6.173 -1.597 9.831 1.00 91.56 163 VAL A C 1
ATOM 1347 O O . VAL A 1 163 ? 6.790 -2.659 9.907 1.00 91.56 163 VAL A O 1
ATOM 1350 N N . ASP A 1 164 ? 6.770 -0.430 9.588 1.00 82.62 164 ASP A N 1
ATOM 1351 C CA . ASP A 1 164 ? 8.228 -0.257 9.575 1.00 82.62 164 ASP A CA 1
ATOM 1352 C C . ASP A 1 164 ? 8.907 -0.999 10.749 1.00 82.62 164 ASP A C 1
ATOM 1354 O O . ASP A 1 164 ? 8.531 -0.824 11.909 1.00 82.62 164 ASP A O 1
ATOM 1358 N N . ASP A 1 165 ? 9.893 -1.850 10.446 1.00 72.31 165 ASP A N 1
ATOM 1359 C CA . ASP A 1 165 ? 10.594 -2.685 11.427 1.00 72.31 165 ASP A CA 1
ATOM 1360 C C . ASP A 1 165 ? 11.492 -1.877 12.369 1.00 72.31 165 ASP A C 1
ATOM 1362 O O . ASP A 1 165 ? 11.809 -2.339 13.464 1.00 72.31 165 ASP A O 1
ATOM 1366 N N . SER A 1 166 ? 11.844 -0.649 11.988 1.00 74.19 166 SER A N 1
ATOM 1367 C CA . SER A 1 166 ? 12.595 0.280 12.836 1.00 74.19 166 SER A CA 1
ATOM 1368 C C . SER A 1 166 ? 11.763 0.922 13.961 1.00 74.19 166 SER A C 1
ATOM 1370 O O . SER A 1 166 ? 12.329 1.549 14.856 1.00 74.19 166 SER A O 1
ATOM 1372 N N . ALA A 1 167 ? 10.436 0.741 13.971 1.00 73.62 167 ALA A N 1
ATOM 1373 C CA . ALA A 1 167 ? 9.510 1.451 14.858 1.00 73.62 167 ALA A CA 1
ATOM 1374 C C . ALA A 1 167 ? 8.806 0.538 15.886 1.00 73.62 167 ALA A C 1
ATOM 1376 O O . ALA A 1 167 ? 7.580 0.549 16.033 1.00 73.62 167 ALA A O 1
ATOM 1377 N N . TYR A 1 168 ? 9.587 -0.255 16.626 1.00 81.56 168 TYR A N 1
ATOM 1378 C CA . TYR A 1 168 ? 9.070 -1.278 17.547 1.00 81.56 168 TYR A CA 1
ATOM 1379 C C . TYR A 1 168 ? 8.117 -0.731 18.632 1.00 81.56 168 TYR A C 1
ATOM 1381 O O . TYR A 1 168 ? 7.022 -1.260 18.813 1.00 81.56 168 TYR A O 1
ATOM 1389 N N . ALA A 1 169 ? 8.468 0.374 19.301 1.00 84.12 169 ALA A N 1
ATOM 1390 C CA . ALA A 1 169 ? 7.630 0.967 20.354 1.00 84.12 169 ALA A CA 1
ATOM 1391 C C . ALA A 1 169 ? 6.251 1.434 19.837 1.00 84.12 169 ALA A C 1
ATOM 1393 O O . ALA A 1 169 ? 5.229 1.326 20.523 1.00 84.12 169 ALA A O 1
ATOM 1394 N N . THR A 1 170 ? 6.201 1.925 18.598 1.00 85.19 170 THR A N 1
ATOM 1395 C CA . THR A 1 170 ? 4.946 2.331 17.958 1.00 85.19 170 THR A CA 1
ATOM 1396 C C . THR A 1 170 ? 4.120 1.119 17.543 1.00 85.19 170 THR A C 1
ATOM 1398 O O . THR A 1 170 ? 2.903 1.141 17.700 1.00 85.19 170 THR A O 1
ATOM 1401 N N . LEU A 1 171 ? 4.753 0.038 17.076 1.00 90.88 171 LEU A N 1
ATOM 1402 C CA . LEU A 1 171 ? 4.071 -1.228 16.799 1.00 90.88 171 LEU A CA 1
ATOM 1403 C C . LEU A 1 171 ? 3.403 -1.809 18.057 1.00 90.88 171 LEU A C 1
ATOM 1405 O O . LEU A 1 171 ? 2.264 -2.274 17.982 1.00 90.88 171 LEU A O 1
ATOM 1409 N N . GLU A 1 172 ? 4.079 -1.773 19.207 1.00 91.81 172 GLU A N 1
ATOM 1410 C CA . GLU A 1 172 ? 3.482 -2.187 20.485 1.00 91.81 172 GLU A CA 1
ATOM 1411 C C . GLU A 1 172 ? 2.291 -1.301 20.857 1.00 91.81 172 GLU A C 1
ATOM 1413 O O . GLU A 1 172 ? 1.224 -1.810 21.205 1.00 91.81 172 GLU A O 1
ATOM 1418 N N . SER A 1 173 ? 2.438 0.018 20.703 1.00 93.50 173 SER A N 1
ATOM 1419 C CA . SER A 1 173 ? 1.358 0.975 20.960 1.00 93.50 173 SER A CA 1
ATOM 1420 C C . SER A 1 173 ? 0.150 0.722 20.051 1.00 93.50 173 SER A C 1
ATOM 1422 O O . SER A 1 173 ? -0.966 0.622 20.545 1.00 93.50 173 SER A O 1
ATOM 1424 N N . LEU A 1 174 ? 0.352 0.516 18.745 1.00 95.38 174 LEU A N 1
ATOM 1425 C CA . LEU A 1 174 ? -0.719 0.153 17.807 1.00 95.38 174 LEU A CA 1
ATOM 1426 C C . LEU A 1 174 ? -1.435 -1.135 18.239 1.00 95.38 174 LEU A C 1
ATOM 1428 O O . LEU A 1 174 ? -2.662 -1.191 18.243 1.00 95.38 174 LEU A O 1
ATOM 1432 N N . ASN A 1 175 ? -0.686 -2.168 18.636 1.00 96.00 175 ASN A N 1
ATOM 1433 C CA . ASN A 1 175 ? -1.271 -3.443 19.054 1.00 96.00 175 ASN A CA 1
ATOM 1434 C C . ASN A 1 175 ? -2.015 -3.379 20.391 1.00 96.00 175 ASN A C 1
ATOM 1436 O O . ASN A 1 175 ? -2.952 -4.156 20.581 1.00 96.00 175 ASN A O 1
ATOM 1440 N N . ARG A 1 176 ? -1.627 -2.469 21.289 1.00 96.44 176 ARG A N 1
ATOM 1441 C CA . ARG A 1 176 ? -2.310 -2.235 22.564 1.00 96.44 176 ARG A CA 1
ATOM 1442 C C . ARG A 1 176 ? -3.556 -1.370 22.389 1.00 96.44 176 ARG A C 1
ATOM 1444 O O . ARG A 1 176 ? -4.634 -1.755 22.827 1.00 96.44 176 ARG A O 1
ATOM 1451 N N . GLU A 1 177 ? -3.414 -0.221 21.735 1.00 97.44 177 GLU A N 1
ATOM 1452 C CA . GLU A 1 177 ? -4.461 0.803 21.654 1.00 97.44 177 GLU A CA 1
ATOM 1453 C C . GLU A 1 177 ? -5.588 0.437 20.676 1.00 97.44 177 GLU A C 1
ATOM 1455 O O . GLU A 1 177 ? -6.695 0.960 20.801 1.00 97.44 177 GLU A O 1
ATOM 1460 N N . LYS A 1 178 ? -5.360 -0.483 19.723 1.00 97.56 178 LYS A N 1
ATOM 1461 C CA . LYS A 1 178 ? -6.383 -0.863 18.730 1.00 97.56 178 LYS A CA 1
ATOM 1462 C C . LYS A 1 178 ? -7.695 -1.334 19.352 1.00 97.56 178 LYS A C 1
ATOM 1464 O O . LYS A 1 178 ? -8.743 -1.092 18.770 1.00 97.56 178 LYS A O 1
ATOM 1469 N N . TYR A 1 179 ? -7.666 -1.968 20.524 1.00 97.75 179 TYR A N 1
ATOM 1470 C CA . TYR A 1 179 ? -8.870 -2.505 21.168 1.00 97.75 179 TYR A CA 1
ATOM 1471 C C . TYR A 1 179 ? -9.835 -1.425 21.678 1.00 97.75 179 TYR A C 1
ATOM 1473 O O . TYR A 1 179 ? -10.969 -1.745 22.016 1.00 97.75 179 TYR A O 1
ATOM 1481 N N . ASN A 1 180 ? -9.426 -0.154 21.659 1.00 97.69 180 ASN A N 1
ATOM 1482 C CA . ASN A 1 180 ? -10.304 0.986 21.925 1.00 97.69 180 ASN A CA 1
ATOM 1483 C C . ASN A 1 180 ? -11.196 1.358 20.721 1.00 97.69 180 ASN A C 1
ATOM 1485 O O . ASN A 1 180 ? -12.009 2.272 20.822 1.00 97.69 180 ASN A O 1
ATOM 1489 N N . TYR A 1 181 ? -11.046 0.674 19.582 1.00 97.38 181 TYR A N 1
ATOM 1490 C CA . TYR A 1 181 ? -11.777 0.936 18.343 1.00 97.38 181 TYR A CA 1
ATOM 1491 C C . TYR A 1 181 ? -12.677 -0.248 17.980 1.00 97.38 181 TYR A C 1
ATOM 1493 O O . TYR A 1 181 ? -12.289 -1.406 18.150 1.00 97.38 181 TYR A O 1
ATOM 1501 N N . SER A 1 182 ? -13.853 0.031 17.407 1.00 95.62 182 SER A N 1
ATOM 1502 C CA . SER A 1 182 ? -14.880 -0.970 17.064 1.00 95.62 182 SER A CA 1
ATOM 1503 C C . SER A 1 182 ? -14.343 -2.141 16.240 1.00 95.62 182 SER A C 1
ATOM 1505 O O . SER A 1 182 ? -14.756 -3.286 16.424 1.00 95.62 182 SER A O 1
ATOM 1507 N N . PHE A 1 183 ? -13.397 -1.867 15.342 1.00 96.50 183 PHE A N 1
ATOM 1508 C CA . PHE A 1 183 ? -12.803 -2.870 14.461 1.00 96.50 183 PHE A CA 1
ATOM 1509 C C . PHE A 1 183 ? -11.386 -3.293 14.866 1.00 96.50 183 PHE A C 1
ATOM 1511 O O . PHE A 1 183 ? -10.714 -4.006 14.121 1.00 96.50 183 PHE A O 1
ATOM 1518 N N . GLY A 1 184 ? -10.933 -2.901 16.057 1.00 96.56 184 GLY A N 1
ATOM 1519 C CA . GLY A 1 184 ? -9.578 -3.135 16.553 1.00 96.56 184 GLY A CA 1
ATOM 1520 C C . GLY A 1 184 ? -9.137 -4.594 16.564 1.00 96.56 184 GLY A C 1
ATOM 1521 O O . GLY A 1 184 ? -8.001 -4.906 16.207 1.00 96.56 184 GLY A O 1
ATOM 1522 N N . GLN A 1 185 ? -10.047 -5.506 16.917 1.00 96.31 185 GLN A N 1
ATOM 1523 C CA . GLN A 1 185 ? -9.774 -6.949 16.943 1.00 96.31 185 GLN A CA 1
ATOM 1524 C C . GLN A 1 185 ? -9.395 -7.527 15.569 1.00 96.31 185 GLN A C 1
ATOM 1526 O O . GLN A 1 185 ? -8.690 -8.531 15.502 1.00 96.31 185 GLN A O 1
ATOM 1531 N N . TYR A 1 186 ? -9.808 -6.867 14.483 1.00 96.69 186 TYR A N 1
ATOM 1532 C CA . TYR A 1 186 ? -9.536 -7.276 13.105 1.00 96.69 186 TYR A CA 1
ATOM 1533 C C . TYR A 1 186 ? -8.243 -6.665 12.544 1.00 96.69 186 TYR A C 1
ATOM 1535 O O . TYR A 1 186 ? -7.840 -6.989 11.429 1.00 96.69 186 TYR A O 1
ATOM 1543 N N . MET A 1 187 ? -7.580 -5.772 13.287 1.00 97.62 187 MET A N 1
ATOM 1544 C CA . MET A 1 187 ? -6.336 -5.131 12.860 1.00 97.62 187 MET A CA 1
ATOM 1545 C C . MET A 1 187 ? -5.124 -5.944 13.325 1.00 97.62 187 MET A C 1
ATOM 1547 O O . MET A 1 187 ? -4.834 -6.033 14.523 1.00 97.62 187 MET A O 1
ATOM 1551 N N . HIS A 1 188 ? -4.371 -6.515 12.386 1.00 96.75 188 HIS A N 1
ATOM 1552 C CA . HIS A 1 188 ? -3.178 -7.310 12.681 1.00 96.75 188 HIS A CA 1
ATOM 1553 C C . HIS A 1 188 ? -1.909 -6.577 12.235 1.00 96.75 188 HIS A C 1
ATOM 1555 O O . HIS A 1 188 ? -1.420 -6.775 11.118 1.00 96.75 188 HIS A O 1
ATOM 1561 N N . PHE A 1 189 ? -1.373 -5.735 13.124 1.00 95.88 189 PHE A N 1
ATOM 1562 C CA . PHE A 1 189 ? -0.108 -5.032 12.918 1.00 95.88 189 PHE A CA 1
ATOM 1563 C C . PHE A 1 189 ? 1.082 -5.965 13.143 1.00 95.88 189 PHE A C 1
ATOM 1565 O O . PHE A 1 189 ? 1.188 -6.608 14.189 1.00 95.88 189 PHE A O 1
ATOM 1572 N N . LYS A 1 190 ? 1.994 -6.019 12.171 1.00 93.38 190 LYS A N 1
ATOM 1573 C CA . LYS A 1 190 ? 3.193 -6.864 12.206 1.00 93.38 190 LYS A CA 1
ATOM 1574 C C . LYS A 1 190 ? 4.396 -6.142 11.592 1.00 93.38 190 LYS A C 1
ATOM 1576 O O . LYS A 1 190 ? 4.202 -5.305 10.710 1.00 93.38 190 LYS A O 1
ATOM 1581 N N . PRO A 1 191 ? 5.632 -6.468 12.002 1.00 90.94 191 PRO A N 1
ATOM 1582 C CA . PRO A 1 191 ? 6.815 -5.837 11.434 1.00 90.94 191 PRO A CA 1
ATOM 1583 C C . PRO A 1 191 ? 6.994 -6.219 9.958 1.00 90.94 191 PRO A C 1
ATOM 1585 O O . PRO A 1 191 ? 6.814 -7.376 9.559 1.00 90.94 191 PRO A O 1
ATOM 1588 N N . ALA A 1 192 ? 7.371 -5.242 9.140 1.00 86.62 192 ALA A N 1
ATOM 1589 C CA . ALA A 1 192 ? 7.710 -5.436 7.742 1.00 86.62 192 ALA A CA 1
ATOM 1590 C C . ALA A 1 192 ? 9.037 -6.199 7.620 1.00 86.62 192 ALA A C 1
ATOM 1592 O O . ALA A 1 192 ? 10.035 -5.860 8.242 1.00 86.62 192 ALA A O 1
ATOM 1593 N N . GLN A 1 193 ? 9.097 -7.213 6.759 1.00 80.31 193 GLN A N 1
ATOM 1594 C CA . GLN A 1 193 ? 10.317 -8.008 6.566 1.00 80.31 193 GLN A CA 1
ATOM 1595 C C . GLN A 1 193 ? 11.264 -7.350 5.545 1.00 80.31 193 GLN A C 1
ATOM 1597 O O . GLN A 1 193 ? 11.556 -7.931 4.496 1.00 80.31 193 GLN A O 1
ATOM 1602 N N . LYS A 1 194 ? 11.733 -6.124 5.829 1.00 70.06 194 LYS A N 1
ATOM 1603 C CA . LYS A 1 194 ? 12.544 -5.314 4.895 1.00 70.06 194 LYS A CA 1
ATOM 1604 C C . LYS A 1 194 ? 13.899 -5.956 4.571 1.00 70.06 194 LYS A C 1
ATOM 1606 O O . LYS A 1 194 ? 14.370 -5.840 3.442 1.00 70.06 194 LYS A O 1
ATOM 1611 N N . GLN A 1 195 ? 14.486 -6.696 5.513 1.00 69.50 195 GLN A N 1
ATOM 1612 C CA . GLN A 1 195 ? 15.808 -7.321 5.352 1.00 69.50 195 GLN A CA 1
ATOM 1613 C C . GLN A 1 195 ? 15.874 -8.408 4.268 1.00 69.50 195 GLN A C 1
ATOM 1615 O O . GLN A 1 195 ? 16.960 -8.756 3.810 1.00 69.50 195 GLN A O 1
ATOM 1620 N N . LYS A 1 196 ? 14.728 -8.932 3.811 1.00 68.38 196 LYS A N 1
ATOM 1621 C CA . LYS A 1 196 ? 14.699 -9.960 2.760 1.00 68.38 196 LYS A CA 1
ATOM 1622 C C . LYS A 1 196 ? 15.119 -9.430 1.387 1.00 68.38 196 LYS A C 1
ATOM 1624 O O . LYS A 1 196 ? 15.575 -10.214 0.559 1.00 68.38 196 LYS A O 1
ATOM 1629 N N . PHE A 1 197 ? 14.980 -8.125 1.132 1.00 67.62 197 PHE A N 1
ATOM 1630 C CA . PHE A 1 197 ? 15.202 -7.553 -0.196 1.00 67.62 197 PHE A CA 1
ATOM 1631 C C . PHE A 1 197 ? 15.910 -6.195 -0.141 1.00 67.62 197 PHE A C 1
ATOM 1633 O O . PHE A 1 197 ? 15.459 -5.255 0.522 1.00 67.62 197 PHE A O 1
ATOM 1640 N N . LYS A 1 198 ? 16.983 -6.054 -0.931 1.00 77.75 198 LYS A N 1
ATOM 1641 C CA . LYS A 1 198 ? 17.633 -4.757 -1.183 1.00 77.75 198 LYS A CA 1
ATOM 1642 C C . LYS A 1 198 ? 16.610 -3.751 -1.729 1.00 77.75 198 LYS A C 1
ATOM 1644 O O . LYS A 1 198 ? 15.708 -4.136 -2.470 1.00 77.75 198 LYS A O 1
ATOM 1649 N N . ILE A 1 199 ? 16.764 -2.466 -1.391 1.00 75.12 199 ILE A N 1
ATOM 1650 C CA . ILE A 1 199 ? 15.843 -1.387 -1.813 1.00 75.12 199 ILE A CA 1
ATOM 1651 C C . ILE A 1 199 ? 15.646 -1.394 -3.335 1.00 75.12 199 ILE A C 1
ATOM 1653 O O . ILE A 1 199 ? 14.509 -1.421 -3.796 1.00 75.12 199 ILE A O 1
ATOM 1657 N N . LYS A 1 200 ? 16.738 -1.492 -4.105 1.00 75.94 200 LYS A N 1
ATOM 1658 C CA . LYS A 1 200 ? 16.688 -1.562 -5.573 1.00 75.94 200 LYS A CA 1
ATOM 1659 C C . LYS A 1 200 ? 15.785 -2.693 -6.089 1.00 75.94 200 LYS A C 1
ATOM 1661 O O . LYS A 1 200 ? 14.946 -2.448 -6.945 1.00 75.94 200 LYS A O 1
ATOM 1666 N N . HIS A 1 201 ? 15.881 -3.894 -5.514 1.00 78.00 201 HIS A N 1
ATOM 1667 C CA . HIS A 1 201 ? 15.037 -5.026 -5.922 1.00 78.00 201 HIS A CA 1
ATOM 1668 C C . HIS A 1 201 ? 13.557 -4.800 -5.585 1.00 78.00 201 HIS A C 1
ATOM 1670 O O . HIS A 1 201 ? 12.681 -5.270 -6.304 1.00 78.00 201 HIS A O 1
ATOM 1676 N N . ARG A 1 202 ? 13.262 -4.080 -4.493 1.00 79.88 202 ARG A N 1
ATOM 1677 C CA . ARG A 1 202 ? 11.883 -3.720 -4.134 1.00 79.88 202 ARG A CA 1
ATOM 1678 C C . ARG A 1 202 ? 11.295 -2.722 -5.127 1.00 79.88 202 ARG A C 1
ATOM 1680 O O . ARG A 1 202 ? 10.173 -2.938 -5.567 1.00 79.88 202 ARG A O 1
ATOM 1687 N N . VAL A 1 203 ? 12.059 -1.697 -5.514 1.00 81.00 203 VAL A N 1
ATOM 1688 C CA . VAL A 1 203 ? 11.663 -0.735 -6.560 1.00 81.00 203 VAL A CA 1
ATOM 1689 C C . VAL A 1 203 ? 11.401 -1.463 -7.879 1.00 81.00 203 VAL A C 1
ATOM 1691 O O . VAL A 1 203 ? 10.341 -1.298 -8.470 1.00 81.00 203 VAL A O 1
ATOM 1694 N N . GLU A 1 204 ? 12.304 -2.352 -8.293 1.00 77.44 204 GLU A N 1
ATOM 1695 C CA . GLU A 1 204 ? 12.151 -3.129 -9.529 1.00 77.44 204 GLU A CA 1
ATOM 1696 C C . GLU A 1 204 ? 10.936 -4.059 -9.514 1.00 77.44 204 GLU A C 1
ATOM 1698 O O . GLU A 1 204 ? 10.246 -4.175 -10.527 1.00 77.44 204 GLU A O 1
ATOM 1703 N N . ALA A 1 205 ? 10.663 -4.726 -8.390 1.00 80.88 205 ALA A N 1
ATOM 1704 C CA . ALA A 1 205 ? 9.463 -5.543 -8.238 1.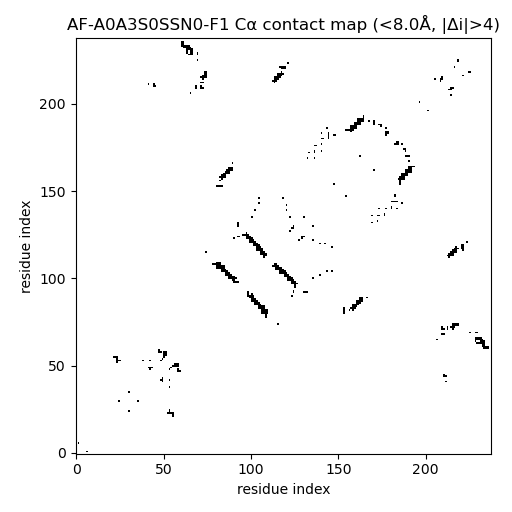00 80.88 205 ALA A CA 1
ATOM 1705 C C . ALA A 1 205 ? 8.196 -4.682 -8.331 1.00 80.88 205 ALA A C 1
ATOM 1707 O O . ALA A 1 205 ? 7.240 -5.061 -9.000 1.00 80.88 205 ALA A O 1
ATOM 1708 N N . PHE A 1 206 ? 8.208 -3.501 -7.714 1.00 84.19 206 PHE A N 1
ATOM 1709 C CA . PHE A 1 206 ? 7.092 -2.564 -7.751 1.00 84.19 206 PHE A CA 1
ATOM 1710 C C . PHE A 1 206 ? 6.780 -2.103 -9.178 1.00 84.19 206 PHE A C 1
ATOM 1712 O O . PHE A 1 206 ? 5.639 -2.197 -9.625 1.00 84.19 206 PHE A O 1
ATOM 1719 N N . THR A 1 207 ? 7.811 -1.708 -9.926 1.00 81.88 207 THR A N 1
ATOM 1720 C CA . THR A 1 207 ? 7.693 -1.321 -11.334 1.00 81.88 207 THR A CA 1
ATOM 1721 C C . THR A 1 207 ? 7.147 -2.460 -12.198 1.00 81.88 207 THR A C 1
ATOM 1723 O O . THR A 1 207 ? 6.292 -2.223 -13.047 1.00 81.88 207 THR A O 1
ATOM 1726 N N . MET A 1 208 ? 7.550 -3.717 -11.959 1.00 80.69 208 MET A N 1
ATOM 1727 C CA . MET A 1 208 ? 6.962 -4.860 -12.680 1.00 80.69 208 MET A CA 1
ATOM 1728 C C . MET A 1 208 ? 5.476 -5.013 -12.412 1.00 80.69 208 MET A C 1
ATOM 1730 O O . MET A 1 208 ? 4.719 -5.253 -13.348 1.00 80.69 208 MET A O 1
ATOM 1734 N N . LEU A 1 209 ? 5.052 -4.907 -11.153 1.00 86.81 209 LEU A N 1
ATOM 1735 C CA . LEU A 1 209 ? 3.641 -5.052 -10.805 1.00 86.81 209 LEU A CA 1
ATOM 1736 C C . LEU A 1 209 ? 2.801 -3.945 -11.453 1.00 86.81 209 LEU A C 1
ATOM 1738 O O . LEU A 1 209 ? 1.696 -4.210 -11.918 1.00 86.81 209 LEU A O 1
ATOM 1742 N N . ILE A 1 210 ? 3.340 -2.729 -11.556 1.00 87.44 210 ILE A N 1
ATOM 1743 C CA . ILE A 1 210 ? 2.703 -1.625 -12.283 1.00 87.44 210 ILE A CA 1
ATOM 1744 C C . ILE A 1 210 ? 2.592 -1.959 -13.780 1.00 87.44 210 ILE A C 1
ATOM 1746 O O . ILE A 1 210 ? 1.494 -1.977 -14.335 1.00 87.44 210 ILE A O 1
ATOM 1750 N N . ASN A 1 211 ? 3.709 -2.314 -14.417 1.00 81.00 211 ASN A N 1
ATOM 1751 C CA . ASN A 1 211 ? 3.779 -2.595 -15.856 1.00 81.00 211 ASN A CA 1
ATOM 1752 C C . ASN A 1 211 ? 2.963 -3.818 -16.286 1.00 81.00 211 ASN A C 1
ATOM 1754 O O . ASN A 1 211 ? 2.420 -3.866 -17.386 1.00 81.00 211 ASN A O 1
ATOM 1758 N N . THR A 1 212 ? 2.834 -4.808 -15.407 1.00 82.69 212 THR A N 1
ATOM 1759 C CA . THR A 1 212 ? 1.996 -5.995 -15.629 1.00 82.69 212 THR A CA 1
ATOM 1760 C C . THR A 1 212 ? 0.539 -5.787 -15.217 1.00 82.69 212 THR A C 1
ATOM 1762 O O . THR A 1 212 ? -0.235 -6.743 -15.219 1.00 82.69 212 THR A O 1
ATOM 1765 N N . ASN A 1 213 ? 0.139 -4.543 -14.924 1.00 86.50 213 ASN A N 1
ATOM 1766 C CA . ASN A 1 213 ? -1.231 -4.159 -14.588 1.00 86.50 213 ASN A CA 1
ATOM 1767 C C . ASN A 1 213 ? -1.759 -4.798 -13.286 1.00 86.50 213 ASN A C 1
ATOM 1769 O O . ASN A 1 213 ? -2.969 -4.932 -13.118 1.00 86.50 213 ASN A O 1
ATOM 1773 N N . GLN A 1 214 ? -0.865 -5.207 -12.380 1.00 90.88 214 GLN A N 1
ATOM 1774 C CA . GLN A 1 214 ? -1.169 -5.888 -11.115 1.00 90.88 214 GLN A CA 1
ATOM 1775 C C . GLN A 1 214 ? -1.231 -4.944 -9.910 1.00 90.88 214 GLN A C 1
ATOM 1777 O O . GLN A 1 214 ? -1.722 -5.339 -8.853 1.00 90.88 214 GLN A O 1
ATOM 1782 N N . LEU A 1 215 ? -0.742 -3.711 -10.047 1.00 93.25 215 LEU A N 1
ATOM 1783 C CA . LEU A 1 215 ? -0.731 -2.724 -8.975 1.00 93.25 215 LEU A CA 1
ATOM 1784 C C . LEU A 1 215 ? -1.339 -1.405 -9.439 1.00 93.25 215 LEU A C 1
ATOM 1786 O O . LEU A 1 215 ? -0.918 -0.845 -10.451 1.00 93.25 215 LEU A O 1
ATOM 1790 N N . LYS A 1 216 ? -2.346 -0.939 -8.701 1.00 94.50 216 LYS A N 1
ATOM 1791 C CA . LYS A 1 216 ? -3.195 0.193 -9.066 1.00 94.50 216 LYS A CA 1
ATOM 1792 C C . LYS A 1 216 ? -3.455 1.119 -7.887 1.00 94.50 216 LYS A C 1
ATOM 1794 O O . LYS A 1 216 ? -3.371 0.714 -6.731 1.00 94.50 216 LYS A O 1
ATOM 1799 N N . TRP A 1 217 ? -3.816 2.356 -8.192 1.00 94.75 217 TRP A N 1
ATOM 1800 C CA . TRP A 1 217 ? -4.146 3.389 -7.226 1.00 94.75 217 TRP A CA 1
ATOM 1801 C C . TRP A 1 217 ? -5.415 4.104 -7.623 1.00 94.75 217 TRP A C 1
ATOM 1803 O O . TRP A 1 217 ? -5.621 4.457 -8.781 1.00 94.75 217 TRP A O 1
ATOM 1813 N N . LEU A 1 218 ? -6.234 4.380 -6.624 1.00 94.31 218 LEU A N 1
ATOM 1814 C CA . LEU A 1 218 ? -7.362 5.272 -6.761 1.00 94.31 218 LEU A CA 1
ATOM 1815 C C . LEU A 1 218 ? -6.885 6.695 -6.445 1.00 94.31 218 LEU A C 1
ATOM 1817 O O . LEU A 1 218 ? -6.914 7.112 -5.287 1.00 94.31 218 LEU A O 1
ATOM 1821 N N . TRP A 1 219 ? -6.368 7.415 -7.450 1.00 93.75 219 TRP A N 1
ATOM 1822 C CA . TRP A 1 219 ? -5.648 8.675 -7.216 1.00 93.75 219 TRP A CA 1
ATOM 1823 C C . TRP A 1 219 ? -6.481 9.751 -6.524 1.00 93.75 219 TRP A C 1
ATOM 1825 O O . TRP A 1 219 ? -5.949 10.468 -5.682 1.00 93.75 219 TRP A O 1
ATOM 1835 N N . GLU A 1 220 ? -7.787 9.806 -6.784 1.00 92.31 220 GLU A N 1
ATOM 1836 C CA . GLU A 1 220 ? -8.720 10.705 -6.089 1.00 92.31 220 GLU A CA 1
ATOM 1837 C C . GLU A 1 220 ? -8.735 10.511 -4.558 1.00 92.31 220 GLU A C 1
ATOM 1839 O O . GLU A 1 220 ? -8.994 11.457 -3.819 1.00 92.31 220 GLU A O 1
ATOM 1844 N N . LYS A 1 221 ? -8.415 9.303 -4.070 1.00 92.62 221 LYS A N 1
ATOM 1845 C CA . LYS A 1 221 ? -8.314 8.962 -2.642 1.00 92.62 221 LYS A CA 1
ATOM 1846 C C . LYS A 1 221 ? -6.870 8.847 -2.157 1.00 92.62 221 LYS A C 1
ATOM 1848 O O . LYS A 1 221 ? -6.641 8.567 -0.980 1.00 92.62 221 LYS A O 1
ATOM 1853 N N . CYS A 1 222 ? -5.897 8.997 -3.054 1.00 93.50 222 CYS A N 1
ATOM 1854 C CA . CYS A 1 222 ? -4.468 8.908 -2.761 1.00 93.50 222 CYS A CA 1
ATOM 1855 C C . CYS A 1 222 ? -3.664 10.060 -3.407 1.00 93.50 222 CYS A C 1
ATOM 1857 O O . CYS A 1 222 ? -2.705 9.793 -4.145 1.00 93.50 222 CYS A O 1
ATOM 1859 N N . PRO A 1 223 ? -4.046 11.332 -3.176 1.00 92.06 223 PRO A N 1
ATOM 1860 C CA . PRO A 1 223 ? -3.433 12.474 -3.848 1.00 92.06 223 PRO A CA 1
ATOM 1861 C C . PRO A 1 223 ? -1.979 12.722 -3.423 1.00 92.06 223 PRO A C 1
ATOM 1863 O O . PRO A 1 223 ? -1.161 13.092 -4.262 1.00 92.06 223 PRO A O 1
ATOM 1866 N N . VAL A 1 224 ? -1.624 12.474 -2.156 1.00 90.56 224 VAL A N 1
ATOM 1867 C CA . VAL A 1 224 ? -0.253 12.669 -1.657 1.00 90.56 224 VAL A CA 1
ATOM 1868 C C . VAL A 1 224 ? 0.677 11.649 -2.293 1.00 90.56 224 VAL A C 1
ATOM 1870 O O . VAL A 1 224 ? 1.767 12.005 -2.742 1.00 90.56 224 VAL A O 1
ATOM 1873 N N . SER A 1 225 ? 0.226 10.395 -2.413 1.00 90.50 225 SER A N 1
ATOM 1874 C CA . SER A 1 225 ? 0.969 9.397 -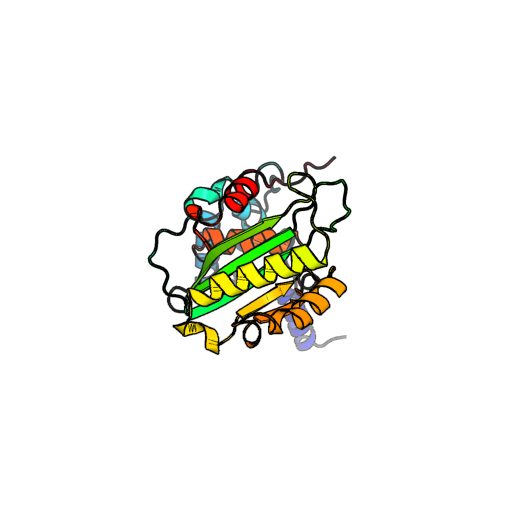3.185 1.00 90.50 225 SER A CA 1
ATOM 1875 C C . SER A 1 225 ? 1.190 9.857 -4.612 1.00 90.50 225 SER A C 1
ATOM 1877 O O . SER A 1 225 ? 2.328 9.816 -5.060 1.00 90.50 225 SER A O 1
ATOM 1879 N N . LYS A 1 226 ? 0.147 10.298 -5.326 1.00 91.69 226 LYS A N 1
ATOM 1880 C CA . LYS A 1 226 ? 0.289 10.700 -6.732 1.00 91.69 226 LYS A CA 1
ATOM 1881 C C . LYS A 1 226 ? 1.435 11.703 -6.909 1.00 91.69 226 LYS A C 1
ATOM 1883 O O . LYS A 1 226 ? 2.353 11.440 -7.682 1.00 91.69 226 LYS A O 1
ATOM 1888 N N . THR A 1 227 ? 1.444 12.764 -6.102 1.00 88.81 227 THR A N 1
ATOM 1889 C CA . THR A 1 227 ? 2.516 13.767 -6.106 1.00 88.81 227 THR A CA 1
ATOM 1890 C C . THR A 1 227 ? 3.880 13.171 -5.750 1.00 88.81 227 THR A C 1
ATOM 1892 O O . THR A 1 227 ? 4.876 13.480 -6.396 1.00 88.81 227 THR A O 1
ATOM 1895 N N . GLN A 1 228 ? 3.967 12.282 -4.757 1.00 87.00 228 GLN A N 1
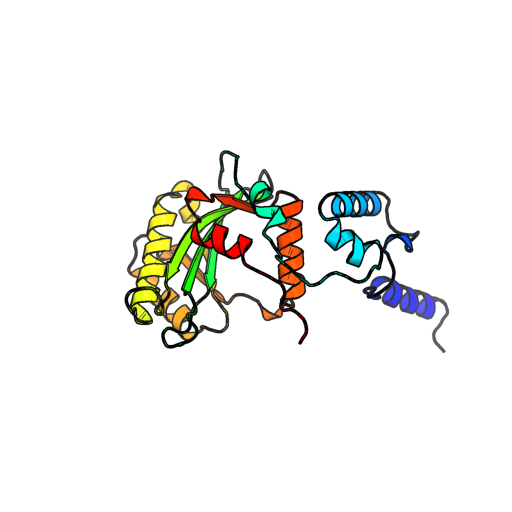ATOM 1896 C CA . GLN A 1 228 ? 5.234 11.622 -4.423 1.00 87.00 228 GLN A CA 1
ATOM 1897 C C . GLN A 1 228 ? 5.760 10.752 -5.573 1.00 87.00 228 GLN A C 1
ATOM 1899 O O . GLN A 1 228 ? 6.938 10.833 -5.903 1.00 87.00 228 GLN A O 1
ATOM 1904 N N . TYR A 1 229 ? 4.913 9.941 -6.210 1.00 88.25 229 TYR A N 1
ATOM 1905 C CA . TYR A 1 229 ? 5.319 9.075 -7.323 1.00 88.25 229 TYR A CA 1
ATOM 1906 C C . TYR A 1 229 ? 5.771 9.879 -8.556 1.00 88.25 229 TYR A C 1
ATOM 1908 O O . TYR A 1 229 ? 6.663 9.433 -9.275 1.00 88.25 229 TYR A O 1
ATOM 1916 N N . GLU A 1 230 ? 5.231 11.081 -8.773 1.00 85.12 230 GLU A N 1
ATOM 1917 C CA . GLU A 1 230 ? 5.721 12.011 -9.801 1.00 85.12 230 GLU A CA 1
ATOM 1918 C C . GLU A 1 230 ? 7.150 12.508 -9.490 1.00 85.12 230 GLU A C 1
ATOM 1920 O O . GLU A 1 230 ? 7.981 12.642 -10.393 1.00 85.12 230 GLU A O 1
ATOM 1925 N N . LEU A 1 231 ? 7.460 12.718 -8.206 1.00 84.19 231 LEU A N 1
ATOM 1926 C CA . LEU A 1 231 ? 8.682 13.381 -7.740 1.00 84.19 231 LEU A CA 1
ATOM 1927 C C . LEU A 1 231 ? 9.804 12.445 -7.265 1.00 84.19 231 LEU A C 1
ATOM 1929 O O . LEU A 1 231 ? 10.924 12.915 -7.081 1.00 84.19 231 LEU A O 1
ATOM 1933 N N . ILE A 1 232 ? 9.555 11.150 -7.048 1.00 83.94 232 ILE A N 1
ATOM 1934 C CA . ILE A 1 232 ? 10.603 10.203 -6.632 1.00 83.94 232 ILE A CA 1
ATOM 1935 C C . ILE A 1 232 ? 11.613 10.026 -7.770 1.00 83.94 232 ILE A C 1
ATOM 1937 O O . ILE A 1 232 ? 11.265 9.573 -8.862 1.00 83.94 232 ILE A O 1
ATOM 1941 N N . GLN A 1 233 ? 12.880 10.320 -7.487 1.00 81.88 233 GLN A N 1
ATOM 1942 C CA . GLN A 1 233 ? 13.994 10.218 -8.428 1.00 81.88 233 GLN A CA 1
ATOM 1943 C C . GLN A 1 233 ? 15.095 9.328 -7.856 1.00 81.88 233 GLN A C 1
ATOM 1945 O O . GLN A 1 233 ? 15.203 9.150 -6.640 1.00 81.88 233 GLN A O 1
ATOM 1950 N N . TRP A 1 234 ? 15.905 8.750 -8.737 1.00 77.81 234 TRP A N 1
ATOM 1951 C CA . TRP A 1 234 ? 17.183 8.190 -8.312 1.00 77.81 234 TRP A CA 1
ATOM 1952 C C . TRP A 1 234 ? 18.093 9.319 -7.824 1.00 77.81 234 TRP A C 1
ATOM 1954 O O . TRP A 1 234 ? 18.101 10.394 -8.417 1.00 77.81 234 TRP A O 1
ATOM 1964 N N . GLU A 1 235 ? 18.860 9.077 -6.760 1.00 72.31 235 GLU A N 1
ATOM 1965 C CA . GLU A 1 235 ? 19.941 9.992 -6.395 1.00 72.31 235 GLU A CA 1
ATOM 1966 C C . GLU A 1 235 ? 20.976 9.997 -7.523 1.00 72.31 235 GLU A C 1
ATOM 1968 O O . GLU A 1 235 ? 21.497 8.939 -7.903 1.00 72.31 235 GLU A O 1
ATOM 1973 N N . ASP A 1 236 ? 21.269 11.183 -8.055 1.00 61.16 236 ASP A N 1
ATOM 1974 C CA . ASP A 1 236 ? 22.406 11.358 -8.946 1.00 61.16 236 ASP A CA 1
ATOM 1975 C C . ASP A 1 236 ? 23.672 10.951 -8.188 1.00 61.16 236 ASP A C 1
ATOM 1977 O O . ASP A 1 236 ? 23.853 11.278 -7.010 1.00 61.16 236 ASP A O 1
ATOM 1981 N N . LYS A 1 237 ? 24.545 10.184 -8.847 1.00 53.47 237 LYS A N 1
ATOM 1982 C CA . LYS A 1 237 ? 25.839 9.856 -8.247 1.00 53.47 237 LYS A CA 1
ATOM 1983 C C . LYS A 1 237 ? 26.593 11.172 -7.995 1.00 53.47 237 LYS A C 1
ATOM 1985 O O . LYS A 1 237 ? 26.648 11.974 -8.928 1.00 53.47 237 LYS A O 1
ATOM 1990 N N . PRO A 1 238 ? 27.148 11.386 -6.788 1.00 50.38 238 PRO A N 1
ATOM 1991 C CA . PRO A 1 238 ? 28.006 12.536 -6.525 1.00 50.38 238 PRO A CA 1
ATOM 1992 C C . PRO A 1 238 ? 29.250 12.534 -7.419 1.00 50.38 238 PRO A C 1
ATOM 1994 O O . PRO A 1 238 ? 29.691 11.431 -7.831 1.00 50.38 238 PRO A O 1
#

Solvent-accessible surface area (backbone atoms only — not comparable to full-atom values): 13554 Å² total; per-residue (Å²): 132,81,51,74,68,56,48,50,55,50,49,52,61,44,67,78,60,62,78,65,89,75,63,33,66,85,75,47,86,84,60,54,68,70,59,51,51,51,51,54,53,50,30,74,60,33,56,71,56,24,38,36,67,48,67,53,39,87,65,81,64,65,53,58,73,38,41,92,44,54,75,70,25,48,58,86,69,90,82,65,68,72,46,50,38,34,40,35,45,75,33,62,76,82,51,89,84,47,45,52,28,34,38,39,39,32,36,28,23,77,88,84,59,30,38,33,41,61,36,60,48,76,48,30,55,70,85,44,81,79,56,55,74,69,54,52,45,50,52,53,48,49,52,50,42,61,51,46,67,77,41,60,96,54,40,89,77,30,33,51,26,35,28,47,62,89,42,58,73,57,53,53,46,47,68,62,56,27,70,85,42,99,52,23,89,33,57,44,76,41,70,40,75,59,89,81,51,58,69,69,59,51,52,54,52,50,53,47,34,35,60,70,67,29,35,30,28,36,49,95,47,29,56,68,56,51,57,45,40,50,65,40,52,46,74,68,81,130

Mean predicted aligned error: 10.56 Å

Foldseek 3Di:
DDDPVVVVVVVVVVVVVCPDQADACVPVPVDDPVVVVVLVLLCVLPVLCCCVHHVRHDHDQWDALFQVLLVLQADPDDDDFPAKEKEWEDDPLPDLPFDKTKIWIWGADPVVLAIETEAMDIDTVNPDPRDDLLRVLVVNLVVVLVVCVVVVVHQVVAYEYEYAQVPVVSLVSNLVCLVVGPSSVRHHYDHDPVVVDDPVVVSVVVSSCSSVSRHHYNCVRVVVVSVCSSVDGRDDDD

Secondary structure (DSSP, 8-state):
---HHHHHHHHHHHHTT---SS--GGG-TTS-HHH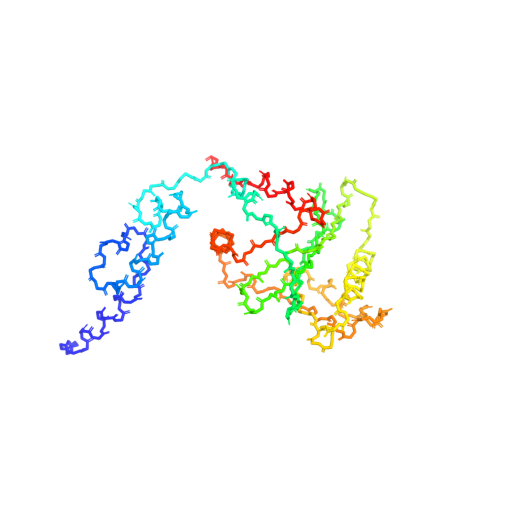HHHHHHHHHH-HHHHHHHTS-PPP---SBSSGGGHHHHB--SPP--SEEEEEEE---TT-TT--EEEEEEEEEETTTTEEEEEEEEEEETTTS----HHHHHHHHHHHHHHHHHHTGGGGGG-EEEEE-TT-HHHHHHHHHHGGGSTTGGGEEEEE--GGGS-HHHHHHHHHHHHHTT-EEE-GGG-HHHHHHHHH-BPPPP-

Radius of gyration: 21.85 Å; Cα contacts (8 Å, |Δi|>4): 326; chains: 1; bounding box: 58×60×48 Å

Nearest PDB structures (foldseek):
  3n4p-assembly2_C  TM=6.551E-01  e=2.433E-04  Human herpesvirus 5 strain Towne
  6ey7-assembly1_A  TM=6.408E-01  e=1.903E-03  Human herpesvirus 5 strain AD169
  3n4q-assembly2_C  TM=6.843E-01  e=9.747E-03  Human herpesvirus 5 strain Towne
  4az0-assembly1_A  TM=4.972E-01  e=4.973E-01  Homo sapiens
  5eox-assembly1_B  TM=2.766E-01  e=1.164E-01  Pseudomonas aeruginosa PAO1

Sequence (238 aa):
MRSKYEQIKYIEKWNMKIIIHYSSWRLNYELPQDKVNEQLRLEQLDIERARVWSWGLPGNTSGSIFARYIDIMQATDIIQPTKLLGGVDLANSTSPKGHTTASSFWIYNSFDKKAYKVAEYTHSNATQQFKGPLEQVKDILEFYNNQLNQYFNLIQQGISINVDDSAYATLESLNREKYNYSFGQYMHFKPAQKQKFKIKHRVEAFTMLINTNQLKWLWEKCPVSKTQYELIQWEDKP